Protein AF-G0PI64-F1 (afdb_monomer_lite)

Organism: Caenorhabditis brenneri (NCBI:txid135651)

Secondary structure (DSSP, 8-state):
--------------------------------------------HHHHHHHHHHHHGGGTT----HHHHTTTS-PPTTSPPPHHHHHHHHHHHS--------TT--S-SSGGG--HHHHHHHHHHHHHHHHHHHHHHHHHHHHHHHHTTTS--HHHHHHHHHHHHHHHHHTS-HHHHHHHHHHHHHHHHHHHHHHT-EEESSHHHHHHHHH-TTSPPPPPHHHHHHHHHHHHHT--SPPBPTTSSB-HHHHHHHS-HHHHHHHHHHTT----S--TTS-HHHHHHHHHHHHTT-HHHHHHHT-TTTT----HHHHHHHHHHHHHH-GGGGSS-EEEHHHHHHHHHHHHHHH-TTPPPPHHHHHHHH-

pLDDT: mean 70.41, std 20.32, range [26.66, 93.5]

Foldseek 3Di:
DDDDDDDDDDDDDDDDDDDDDDDDDDDDDDDDDDDDDDDDDDPDCVVVVVVVVVVVVVVPPPLDAPVVLVVVQDDDPPDDGDPVSVVSNCCNVVPPPVDDDDPPPPPPDPPVPDDPVRVVVVVVVVVVVVVCVVCVVVVVVVVVVVVCPPPDDPVNVVVVVVVVVVVVCVPPDPVRVVVVVVVVVVVVVVLVVLLQDKAALCVVVVVVCVVPVPFFAADFLVLLLLLLLLLLVQQDDFDADPVRAGPLLVSLVPRDQVSSLVSCVVSVRDPRHGQPPDRPSVSSSVSVSSCVVDPSLCCLAVNPQFPHRDHSSLSSQLSSQLSVPDPVCRPGVMDRSLVSSVSSVVSSCVVPVPDDTDPSSCSSPPD

Sequence (367 aa):
MDKFVIRSKRKTPATSSEKPTEESKEKVEKVAKVVPKKAKKEETEDEKMLTKLRTESRMSKEAATLDGLLPTIKREPGKAISDADLEKLFFALCGDTGKKYDSDDSLISEIDFMDAEEIAAKDKQFRDVMEYIRNLPEQQKRLLQINRIGQETPEEREERRRVVREIQMEHKTQSERDRAEKKRLAKIKRAEKRLNSVVDVFGADLDKIKKNPEASSLLTARQFSRCLEVMAECVGKDQLSEDGHPDIQNTVKEIDVETLNKSLKSAGIKAAFFCDNKTPAEYLKKRVRKLFVDDNILDVLDGDRYGFEFNTKDCLNALVNYYNENSNAKKRLTVKIRPFVTCSYYVARGNDSNFKLNDDLKYAMFG

Structure (mmCIF, N/CA/C/O backbone):
data_AF-G0PI64-F1
#
_entry.id   AF-G0PI64-F1
#
loop_
_atom_site.group_PDB
_atom_site.id
_atom_site.type_symbol
_atom_site.label_atom_id
_atom_site.label_alt_id
_atom_site.label_comp_id
_atom_site.label_asym_id
_atom_site.label_entity_id
_atom_site.label_seq_id
_atom_site.pdbx_PDB_ins_code
_atom_site.Cartn_x
_atom_site.Cartn_y
_atom_site.Cartn_z
_atom_site.occupancy
_atom_site.B_iso_or_equiv
_atom_site.auth_seq_id
_atom_site.auth_comp_id
_atom_site.auth_asym_id
_atom_site.a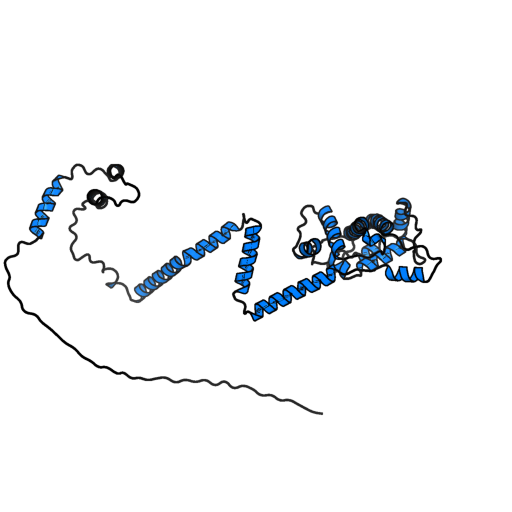uth_atom_id
_atom_site.pdbx_PDB_model_num
ATOM 1 N N . MET A 1 1 ? 56.588 -6.495 16.331 1.00 36.00 1 MET A N 1
ATOM 2 C CA . MET A 1 1 ? 56.652 -7.908 15.907 1.00 36.00 1 MET A CA 1
ATOM 3 C C . MET A 1 1 ? 55.680 -8.031 14.747 1.00 36.00 1 MET A C 1
ATOM 5 O O . MET A 1 1 ? 54.491 -7.873 14.966 1.00 36.00 1 MET A O 1
ATOM 9 N N . ASP A 1 2 ? 56.165 -7.789 13.528 1.00 29.91 2 ASP A N 1
ATOM 10 C CA . ASP A 1 2 ? 56.717 -8.800 12.593 1.00 29.91 2 ASP A CA 1
ATOM 11 C C . ASP A 1 2 ? 55.606 -9.718 12.057 1.00 29.91 2 ASP A C 1
ATOM 13 O O . ASP A 1 2 ? 54.856 -10.250 12.861 1.00 29.91 2 ASP A O 1
ATOM 17 N N . LYS A 1 3 ? 55.416 -10.039 10.773 1.00 31.34 3 LYS A N 1
ATOM 18 C CA . LYS A 1 3 ? 55.975 -9.762 9.424 1.00 31.34 3 LYS A CA 1
ATOM 19 C C . LYS A 1 3 ? 54.935 -10.419 8.476 1.00 31.34 3 LYS A C 1
ATOM 21 O O . LYS A 1 3 ? 54.265 -11.355 8.894 1.00 31.34 3 LYS A O 1
ATOM 26 N N . PHE A 1 4 ? 54.607 -9.908 7.291 1.00 31.28 4 PHE A N 1
ATOM 27 C CA . PHE A 1 4 ? 55.139 -10.267 5.954 1.00 31.28 4 PHE A CA 1
ATOM 28 C C . PHE A 1 4 ? 54.145 -9.587 4.976 1.00 31.28 4 PHE A C 1
ATOM 30 O O . PHE A 1 4 ? 52.950 -9.803 5.124 1.00 31.28 4 PHE A O 1
ATOM 37 N N . VAL A 1 5 ? 54.423 -8.647 4.063 1.00 30.58 5 VAL A N 1
ATOM 38 C CA . VAL A 1 5 ? 55.439 -8.472 3.005 1.00 30.58 5 VAL A CA 1
ATOM 39 C C . VAL A 1 5 ? 55.622 -9.706 2.124 1.00 30.58 5 VAL A C 1
ATOM 41 O O . VAL A 1 5 ? 56.279 -10.637 2.557 1.00 30.58 5 VAL A O 1
ATOM 44 N N . ILE A 1 6 ? 55.147 -9.634 0.870 1.00 33.75 6 ILE A N 1
ATOM 45 C CA . ILE A 1 6 ? 55.936 -9.874 -0.356 1.00 33.75 6 ILE A CA 1
ATOM 46 C C . ILE A 1 6 ? 55.397 -8.958 -1.475 1.00 33.75 6 ILE A C 1
ATOM 48 O O . ILE A 1 6 ? 54.210 -8.932 -1.788 1.00 33.75 6 ILE A O 1
ATOM 52 N N . ARG A 1 7 ? 56.323 -8.181 -2.051 1.00 31.66 7 ARG A N 1
ATOM 53 C CA . ARG A 1 7 ? 56.235 -7.401 -3.295 1.00 31.66 7 ARG A CA 1
ATOM 54 C C . ARG A 1 7 ? 56.838 -8.222 -4.444 1.00 31.66 7 ARG A C 1
ATOM 56 O O . ARG A 1 7 ? 57.886 -8.817 -4.224 1.00 31.66 7 ARG A O 1
ATOM 63 N N . SER A 1 8 ? 56.342 -8.036 -5.669 1.00 31.41 8 SER A N 1
ATOM 64 C CA . SER A 1 8 ? 57.147 -7.916 -6.916 1.00 31.41 8 SER A CA 1
ATOM 65 C C . SER A 1 8 ? 56.197 -7.616 -8.094 1.00 31.41 8 SER A C 1
ATOM 67 O O . SER A 1 8 ? 55.257 -8.352 -8.340 1.00 31.41 8 SER A O 1
ATOM 69 N N . LYS A 1 9 ? 56.150 -6.402 -8.664 1.00 30.36 9 LYS A N 1
ATOM 70 C CA . LYS A 1 9 ? 57.028 -5.749 -9.667 1.00 30.36 9 LYS A CA 1
ATOM 71 C C . LYS A 1 9 ? 57.172 -6.479 -11.023 1.00 30.36 9 LYS A C 1
ATOM 73 O O . LYS A 1 9 ? 57.921 -7.437 -11.124 1.00 30.36 9 LYS A O 1
ATOM 78 N N . ARG A 1 10 ? 56.518 -5.870 -12.033 1.00 30.78 10 ARG A N 1
ATOM 79 C CA . ARG A 1 10 ? 56.902 -5.574 -13.442 1.00 30.78 10 ARG A CA 1
ATOM 80 C C . ARG A 1 10 ? 57.789 -6.561 -14.221 1.00 30.78 10 ARG A C 1
ATOM 82 O O . ARG A 1 10 ? 58.917 -6.810 -13.813 1.00 30.78 10 ARG A O 1
ATOM 89 N N . LYS A 1 11 ? 57.395 -6.813 -15.480 1.00 29.50 11 LYS A N 1
ATOM 90 C CA . LYS A 1 11 ? 58.281 -6.740 -16.665 1.00 29.50 11 LYS A CA 1
ATOM 91 C C . LYS A 1 11 ? 57.475 -6.662 -17.976 1.00 29.50 11 LYS A C 1
ATOM 93 O O . LYS A 1 11 ? 56.790 -7.609 -18.334 1.00 29.50 11 LYS A O 1
ATOM 98 N N . THR A 1 12 ? 57.582 -5.538 -18.682 1.00 34.84 12 THR A N 1
ATOM 99 C CA . THR A 1 12 ? 57.653 -5.493 -20.156 1.00 34.84 12 THR A CA 1
ATOM 100 C C . THR A 1 12 ? 59.116 -5.700 -20.573 1.00 34.84 12 THR A C 1
ATOM 102 O O . THR A 1 12 ? 60.014 -5.472 -19.752 1.00 34.84 12 THR A O 1
ATOM 105 N N . PRO A 1 13 ? 59.370 -6.165 -21.808 1.00 32.94 13 PRO A N 1
ATOM 106 C CA . PRO A 1 13 ? 60.025 -5.275 -22.777 1.00 32.94 13 PRO A CA 1
ATOM 107 C C . PRO A 1 13 ? 59.538 -5.427 -24.240 1.00 32.94 13 PRO A C 1
ATOM 109 O O . PRO A 1 13 ? 58.914 -6.418 -24.607 1.00 32.94 13 PRO A O 1
ATOM 112 N N . ALA A 1 14 ? 59.854 -4.404 -25.047 1.00 27.34 14 ALA A N 1
ATOM 113 C CA . ALA A 1 14 ? 59.868 -4.374 -26.520 1.00 27.34 14 ALA A CA 1
ATOM 114 C C . ALA A 1 14 ? 60.961 -5.334 -27.082 1.00 27.34 14 ALA A C 1
ATOM 116 O O . ALA A 1 14 ? 61.732 -5.876 -26.294 1.00 27.34 14 ALA A O 1
ATOM 117 N N . THR A 1 15 ? 61.135 -5.639 -28.381 1.00 26.81 15 THR A N 1
ATOM 118 C CA . THR A 1 15 ? 61.406 -4.751 -29.537 1.00 26.81 15 THR A CA 1
ATOM 119 C C . THR A 1 15 ? 61.595 -5.604 -30.821 1.00 26.81 15 THR A C 1
ATOM 121 O O . THR A 1 15 ? 62.115 -6.708 -30.721 1.00 26.81 15 THR A O 1
ATOM 124 N N . SER A 1 16 ? 61.212 -5.050 -31.986 1.00 26.92 16 SER A N 1
ATOM 125 C CA . SER A 1 16 ? 61.829 -5.100 -33.345 1.00 26.92 16 SER A CA 1
ATOM 126 C C . SER A 1 16 ? 62.485 -6.370 -33.941 1.00 26.92 16 SER A C 1
ATOM 128 O O . SER A 1 16 ? 63.428 -6.905 -33.366 1.00 26.92 16 SER A O 1
ATOM 130 N N . SER A 1 17 ? 62.170 -6.696 -35.208 1.00 27.75 17 SER A N 1
ATOM 131 C CA . SER A 1 17 ? 63.096 -6.617 -36.377 1.00 27.75 17 SER A CA 1
ATOM 132 C C . SER A 1 17 ? 62.539 -7.302 -37.644 1.00 27.75 17 SER A C 1
ATOM 134 O O . SER A 1 17 ? 61.672 -8.168 -37.580 1.00 27.75 17 SER A O 1
ATOM 136 N N . GLU A 1 18 ? 63.002 -6.811 -38.794 1.00 26.67 18 GLU A N 1
ATOM 137 C CA . GLU A 1 18 ? 62.529 -6.997 -40.172 1.00 26.67 18 GLU A CA 1
ATOM 138 C C . GLU A 1 18 ? 63.219 -8.151 -40.944 1.00 26.67 18 GLU A C 1
ATOM 140 O O . GLU A 1 18 ? 64.407 -8.356 -40.733 1.00 26.67 18 GLU A O 1
ATOM 145 N N . LYS A 1 19 ? 62.482 -8.744 -41.921 1.00 27.03 19 LYS A N 1
ATOM 146 C CA . LYS A 1 19 ? 62.855 -9.199 -43.309 1.00 27.03 19 LYS A CA 1
ATOM 147 C C . LYS A 1 19 ? 64.059 -10.174 -43.520 1.00 27.03 19 LYS A C 1
ATOM 149 O O . LYS A 1 19 ? 64.783 -10.399 -42.562 1.00 27.03 19 LYS A O 1
ATOM 154 N N . PRO A 1 20 ? 64.348 -10.747 -44.734 1.00 36.66 20 PRO A N 1
ATOM 155 C CA . PRO A 1 20 ? 63.732 -10.651 -46.092 1.00 36.66 20 PRO A CA 1
ATOM 156 C C . PRO A 1 20 ? 63.593 -11.989 -46.920 1.00 36.66 20 PRO A C 1
ATOM 158 O O . PRO A 1 20 ? 64.093 -13.021 -46.495 1.00 36.66 20 PRO A O 1
ATOM 161 N N . THR A 1 21 ? 62.965 -11.889 -48.123 1.00 27.31 21 THR A N 1
ATOM 162 C CA . THR A 1 21 ? 63.203 -12.591 -49.445 1.00 27.31 21 THR A CA 1
ATOM 163 C C . THR A 1 21 ? 63.201 -14.145 -49.528 1.00 27.31 21 THR A C 1
ATOM 165 O O . THR A 1 21 ? 63.476 -14.814 -48.552 1.00 27.31 21 THR A O 1
ATOM 168 N N . GLU A 1 22 ? 62.862 -14.848 -50.623 1.00 27.42 22 GLU A N 1
ATOM 169 C CA . GLU A 1 22 ? 63.228 -14.676 -52.042 1.00 27.42 22 GLU A CA 1
ATOM 170 C C . GLU A 1 22 ? 62.413 -15.609 -52.987 1.00 27.42 22 GLU A C 1
ATOM 172 O O . GLU A 1 22 ? 61.683 -16.497 -52.551 1.00 27.42 22 GLU A O 1
ATOM 177 N N . GLU A 1 23 ? 62.551 -15.348 -54.288 1.00 26.72 23 GLU A N 1
ATOM 178 C CA . GLU A 1 23 ? 61.836 -15.835 -55.476 1.00 26.72 23 GLU A CA 1
ATOM 179 C C . GLU A 1 23 ? 61.987 -17.333 -55.835 1.00 26.72 23 GLU A C 1
ATOM 181 O O . GLU A 1 23 ? 62.965 -17.997 -55.502 1.00 26.72 23 GLU A O 1
ATOM 186 N N . SER A 1 24 ? 61.086 -17.834 -56.694 1.00 30.95 24 SER A N 1
ATOM 187 C CA . SER A 1 24 ? 61.422 -18.846 -57.713 1.00 30.95 24 SER A CA 1
ATOM 188 C C . SER A 1 24 ? 60.575 -18.641 -58.976 1.00 30.95 24 SER A C 1
ATOM 190 O O . SER A 1 24 ? 59.348 -18.602 -58.916 1.00 30.95 24 SER A O 1
ATOM 192 N N . LYS A 1 25 ? 61.262 -18.478 -60.112 1.00 27.61 25 LYS A N 1
ATOM 193 C CA . LYS A 1 25 ? 60.755 -18.359 -61.492 1.00 27.61 25 LYS A CA 1
ATOM 194 C C . LYS A 1 25 ? 60.665 -19.738 -62.173 1.00 27.61 25 LYS A C 1
ATOM 196 O O . LYS A 1 25 ? 61.100 -20.727 -61.599 1.00 27.61 25 LYS A O 1
ATOM 201 N N . GLU A 1 26 ? 60.237 -19.692 -63.445 1.00 28.16 26 GLU A N 1
ATOM 202 C CA . GLU A 1 26 ? 60.445 -20.647 -64.562 1.00 28.16 26 GLU A CA 1
ATOM 203 C C . GLU A 1 26 ? 59.336 -21.697 -64.831 1.00 28.16 26 GLU A C 1
ATOM 205 O O . GLU A 1 26 ? 58.881 -22.355 -63.911 1.00 28.16 26 GLU A O 1
ATOM 210 N N . LYS A 1 27 ? 58.870 -21.976 -66.070 1.00 28.34 27 LYS A N 1
ATOM 211 C CA . LYS A 1 27 ? 59.110 -21.441 -67.438 1.00 28.34 27 LYS A CA 1
ATOM 212 C C . LYS A 1 27 ? 58.232 -22.214 -68.471 1.00 28.34 27 LYS A C 1
ATOM 214 O O . LYS A 1 27 ? 57.826 -23.335 -68.188 1.00 28.34 27 LYS A O 1
ATOM 219 N N . VAL A 1 28 ? 58.127 -21.656 -69.695 1.00 30.30 28 VAL A N 1
ATOM 220 C CA . VAL A 1 28 ? 57.939 -22.292 -71.042 1.00 30.30 28 VAL A CA 1
ATOM 221 C C . VAL A 1 28 ? 56.501 -22.500 -71.578 1.00 30.30 28 VAL A C 1
ATOM 223 O O . VAL A 1 28 ? 55.668 -23.004 -70.843 1.00 30.30 28 VAL A O 1
ATOM 226 N N . GLU A 1 29 ? 56.108 -22.342 -72.861 1.00 27.23 29 GLU A N 1
ATOM 227 C CA . GLU A 1 29 ? 56.489 -21.646 -74.132 1.00 27.23 29 GLU A CA 1
ATOM 228 C C . GLU A 1 29 ? 55.783 -22.410 -75.298 1.00 27.23 29 GLU A C 1
ATOM 230 O O . GLU A 1 29 ? 55.662 -23.633 -75.198 1.00 27.23 29 GLU A O 1
ATOM 235 N N . LYS A 1 30 ? 55.395 -21.708 -76.394 1.00 28.08 30 LYS A N 1
ATOM 236 C CA . LYS A 1 30 ? 55.251 -22.104 -77.844 1.00 28.08 30 LYS A CA 1
ATOM 237 C C . LYS A 1 30 ? 53.958 -21.506 -78.469 1.00 28.08 30 LYS A C 1
ATOM 239 O O . LYS A 1 30 ? 52.881 -21.847 -78.005 1.00 28.08 30 LYS A O 1
ATOM 244 N N . VAL A 1 31 ? 53.926 -20.518 -79.394 1.00 27.56 31 VAL A N 1
ATOM 245 C CA . VAL A 1 31 ? 54.527 -20.309 -80.756 1.00 27.56 31 VAL A CA 1
ATOM 246 C C . VAL A 1 31 ? 53.969 -21.333 -81.775 1.00 27.56 31 VAL A C 1
ATOM 248 O O . VAL A 1 31 ? 54.043 -22.518 -81.485 1.00 27.56 31 VAL A O 1
ATOM 251 N N . ALA A 1 32 ? 53.435 -21.069 -82.985 1.00 26.86 32 ALA A N 1
ATOM 252 C CA . ALA A 1 32 ? 53.184 -19.914 -83.873 1.00 26.86 32 ALA A CA 1
ATOM 253 C C . ALA A 1 32 ? 52.298 -20.369 -85.072 1.00 26.86 32 ALA A C 1
ATOM 255 O O . ALA A 1 32 ? 52.253 -21.569 -85.339 1.00 26.86 32 ALA A O 1
ATOM 256 N N . LYS A 1 33 ? 51.733 -19.444 -85.881 1.00 26.97 33 LYS A N 1
ATOM 257 C CA . LYS A 1 33 ? 52.012 -19.337 -87.345 1.00 26.97 33 LYS A CA 1
ATOM 258 C C . LYS A 1 33 ? 51.218 -18.231 -88.065 1.00 26.97 33 LYS A C 1
ATOM 260 O O . LYS A 1 33 ? 50.002 -18.151 -87.978 1.00 26.97 33 LYS A O 1
ATOM 265 N N . VAL A 1 34 ? 51.959 -17.462 -88.861 1.00 28.83 34 VAL A N 1
ATOM 266 C CA . VAL A 1 34 ? 51.551 -16.492 -89.895 1.00 28.83 34 VAL A CA 1
ATOM 267 C C . VAL A 1 34 ? 51.807 -17.125 -91.268 1.00 28.83 34 VAL A C 1
ATOM 269 O O . VAL A 1 34 ? 52.835 -17.784 -91.372 1.00 28.83 34 VAL A O 1
ATOM 272 N N . VAL A 1 35 ? 5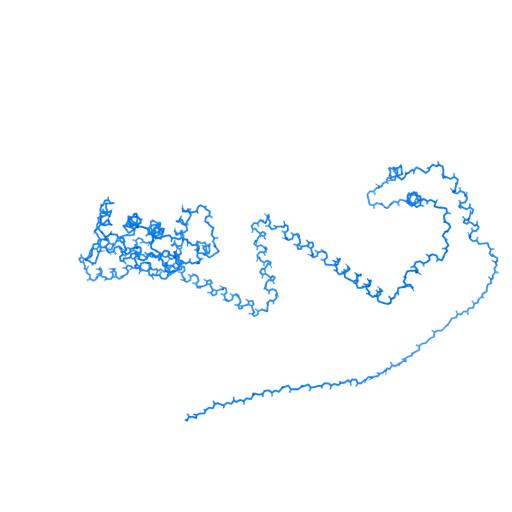0.980 -16.868 -92.302 1.00 30.36 35 VAL A N 1
ATOM 273 C CA . VAL A 1 35 ? 51.378 -16.656 -93.729 1.00 30.36 35 VAL A CA 1
ATOM 274 C C . VAL A 1 35 ? 50.249 -15.892 -94.490 1.00 30.36 35 VAL A C 1
ATOM 276 O O . VAL A 1 35 ? 49.086 -16.076 -94.138 1.00 30.36 35 VAL A O 1
ATOM 279 N N . PRO A 1 36 ? 50.551 -15.040 -95.507 1.00 36.41 36 PRO A N 1
ATOM 280 C CA . PRO A 1 36 ? 49.706 -13.932 -95.994 1.00 36.41 36 PRO A CA 1
ATOM 281 C C . PRO A 1 36 ? 49.277 -13.988 -97.493 1.00 36.41 36 PRO A C 1
ATOM 283 O O . PRO A 1 36 ? 49.672 -14.895 -98.221 1.00 36.41 36 PRO A O 1
ATOM 286 N N . LYS A 1 37 ? 48.594 -12.902 -97.941 1.00 26.66 37 LYS A N 1
ATOM 287 C CA . LYS A 1 37 ? 48.505 -12.261 -99.296 1.00 26.66 37 LYS A CA 1
ATOM 288 C C . LYS A 1 37 ? 47.178 -12.380 -100.087 1.00 26.66 37 LYS A C 1
ATOM 290 O O . LYS A 1 37 ? 46.909 -13.431 -100.652 1.00 26.66 37 LYS A O 1
ATOM 295 N N . LYS A 1 38 ? 46.489 -11.249 -100.351 1.00 29.47 38 LYS A N 1
ATOM 296 C CA . LYS A 1 38 ? 46.565 -10.408 -101.589 1.00 29.47 38 LYS A CA 1
ATOM 297 C C . LYS A 1 38 ? 45.454 -9.333 -101.622 1.00 29.47 38 LYS A C 1
ATOM 299 O O . LYS A 1 38 ? 44.301 -9.628 -101.344 1.00 29.47 38 LYS A O 1
ATOM 304 N N . ALA A 1 39 ? 45.819 -8.114 -102.024 1.00 31.06 39 ALA A N 1
ATOM 305 C CA . ALA A 1 39 ? 44.960 -6.931 -102.145 1.00 31.06 39 ALA A CA 1
ATOM 306 C C . ALA A 1 39 ? 44.193 -6.849 -103.482 1.00 31.06 39 ALA A C 1
ATOM 308 O O . ALA A 1 39 ? 44.751 -7.207 -104.524 1.00 31.06 39 ALA A O 1
ATOM 309 N N . LYS A 1 40 ? 42.971 -6.285 -103.456 1.00 30.89 40 LYS A N 1
ATOM 310 C CA . LYS A 1 40 ? 42.278 -5.640 -104.592 1.00 30.89 40 LYS A CA 1
ATOM 311 C C . LYS A 1 40 ? 41.339 -4.522 -104.085 1.00 30.89 40 LYS A C 1
ATOM 313 O O . LYS A 1 40 ? 40.381 -4.823 -103.395 1.00 30.89 40 LYS A O 1
ATOM 318 N N . LYS A 1 41 ? 41.681 -3.285 -104.477 1.00 32.06 41 LYS A N 1
ATOM 319 C CA . LYS A 1 41 ? 40.921 -2.016 -104.604 1.00 32.06 41 LYS A CA 1
ATOM 320 C C . LYS A 1 41 ? 39.760 -1.719 -103.633 1.00 32.06 41 LYS A C 1
ATOM 322 O O . LYS A 1 41 ? 38.698 -2.319 -103.727 1.00 32.06 41 LYS A O 1
ATOM 327 N N . GLU A 1 42 ? 39.987 -0.690 -102.815 1.00 35.00 42 GLU A N 1
ATOM 328 C CA . GLU A 1 42 ? 39.023 0.060 -102.001 1.00 35.00 42 GLU A CA 1
ATOM 329 C C . GLU A 1 42 ? 37.974 0.785 -102.865 1.00 35.00 42 GLU A C 1
ATOM 331 O O . GLU A 1 42 ? 38.317 1.617 -103.703 1.00 35.00 42 GLU A O 1
ATOM 336 N N . GLU A 1 43 ? 36.698 0.486 -102.621 1.00 37.56 43 GLU A N 1
ATOM 337 C CA . GLU A 1 43 ? 35.620 1.481 -102.578 1.00 37.56 43 GLU A CA 1
ATOM 338 C C . GLU A 1 43 ? 35.300 1.639 -101.089 1.00 37.56 43 GLU A C 1
ATOM 340 O O . GLU A 1 43 ? 34.899 0.663 -100.449 1.00 37.56 43 GLU A O 1
ATOM 345 N N . THR A 1 44 ? 35.541 2.811 -100.508 1.00 44.47 44 THR A N 1
ATOM 346 C CA . THR A 1 44 ? 35.302 3.044 -99.080 1.00 44.47 44 THR A CA 1
ATOM 347 C C . THR A 1 44 ? 33.805 3.019 -98.772 1.00 44.47 44 THR A C 1
ATOM 349 O O . THR A 1 44 ? 32.977 3.579 -99.494 1.00 44.47 44 THR A O 1
ATOM 352 N N . GLU A 1 45 ? 33.447 2.357 -97.669 1.00 47.94 45 GLU A N 1
ATOM 353 C CA . GLU A 1 45 ? 32.077 2.280 -97.138 1.00 47.94 45 GLU A CA 1
ATOM 354 C C . GLU A 1 45 ? 31.462 3.670 -96.887 1.00 47.94 45 GLU A C 1
ATOM 356 O O . GLU A 1 45 ? 30.238 3.825 -96.914 1.00 47.94 45 GLU A O 1
ATOM 361 N N . ASP A 1 46 ? 32.305 4.696 -96.770 1.00 46.66 46 ASP A N 1
ATOM 362 C CA . ASP A 1 46 ? 31.930 6.098 -96.611 1.00 46.66 46 ASP A CA 1
ATOM 363 C C . ASP A 1 46 ? 31.130 6.656 -97.798 1.00 46.66 46 ASP A C 1
ATOM 365 O O . ASP A 1 46 ? 30.159 7.384 -97.586 1.00 46.66 46 ASP A O 1
ATOM 369 N N . GLU A 1 47 ? 31.438 6.279 -99.047 1.00 46.25 47 GLU A N 1
ATOM 370 C CA . GLU A 1 47 ? 30.655 6.732 -100.214 1.00 46.25 47 GLU A CA 1
ATOM 371 C C . GLU A 1 47 ? 29.264 6.073 -100.267 1.00 46.25 47 GLU A C 1
ATOM 373 O O . GLU A 1 47 ? 28.276 6.688 -100.697 1.00 46.25 47 GLU A O 1
ATOM 378 N N . LYS A 1 48 ? 29.151 4.839 -99.757 1.00 50.09 48 LYS A N 1
ATOM 379 C CA . LYS A 1 48 ? 27.875 4.112 -99.631 1.00 50.09 48 LYS A CA 1
ATOM 380 C C . LYS A 1 48 ? 27.027 4.637 -98.469 1.00 50.09 48 LYS A C 1
ATOM 382 O O . LYS A 1 48 ? 25.800 4.612 -98.561 1.00 50.09 48 LYS A O 1
ATOM 387 N N . MET A 1 49 ? 27.646 5.155 -97.406 1.00 48.34 49 MET A N 1
ATOM 388 C CA . MET A 1 49 ? 26.935 5.822 -96.308 1.00 48.34 49 MET A CA 1
ATOM 389 C C . MET A 1 49 ? 26.497 7.248 -96.671 1.00 48.34 49 MET A C 1
ATOM 391 O O . MET A 1 49 ? 25.364 7.632 -96.373 1.00 48.34 49 MET A O 1
ATOM 395 N N . LEU A 1 50 ? 27.318 8.011 -97.404 1.00 49.34 50 LEU A N 1
ATOM 396 C CA . LEU A 1 50 ? 26.970 9.376 -97.828 1.00 49.34 50 LEU A CA 1
ATOM 397 C C . LEU A 1 50 ? 25.754 9.425 -98.767 1.00 49.34 50 LEU A C 1
ATOM 399 O O . LEU A 1 50 ? 24.971 10.379 -98.746 1.00 49.34 50 LEU A O 1
ATOM 403 N N . THR A 1 51 ? 25.597 8.405 -99.613 1.00 47.25 51 THR A N 1
ATOM 404 C CA . THR A 1 51 ? 24.473 8.296 -100.555 1.00 47.25 51 THR A CA 1
ATOM 405 C C . THR A 1 51 ? 23.156 7.916 -99.863 1.00 47.25 51 THR A C 1
ATOM 407 O O . THR A 1 51 ? 22.099 8.399 -100.281 1.00 47.25 51 THR A O 1
ATOM 410 N N . LYS A 1 52 ? 23.207 7.161 -98.754 1.00 48.22 52 LYS A N 1
ATOM 411 C CA . LYS A 1 52 ? 22.041 6.882 -97.890 1.00 48.22 52 LYS A CA 1
ATOM 412 C C . LYS A 1 52 ? 21.605 8.109 -97.079 1.00 48.22 52 LYS A C 1
ATOM 414 O O . LYS A 1 52 ? 20.438 8.485 -97.116 1.00 48.22 52 LYS A O 1
ATOM 419 N N . LEU A 1 53 ? 22.555 8.839 -96.489 1.00 43.16 53 LEU A N 1
ATOM 420 C CA . LEU A 1 53 ? 22.273 10.070 -95.731 1.00 43.16 53 LEU A CA 1
ATOM 421 C C . LEU A 1 53 ? 21.601 11.168 -96.580 1.00 43.16 53 LEU A C 1
ATOM 423 O O . LEU A 1 53 ? 20.732 11.900 -96.107 1.00 43.16 53 LEU A O 1
ATOM 427 N N . ARG A 1 54 ? 21.950 11.274 -97.871 1.00 38.84 54 ARG A N 1
ATOM 428 C CA . ARG A 1 54 ? 21.328 12.253 -98.784 1.00 38.84 54 ARG A CA 1
ATOM 429 C C . ARG A 1 54 ? 19.904 11.898 -99.210 1.00 38.84 54 ARG A C 1
ATOM 431 O O . ARG A 1 54 ? 19.163 12.800 -99.599 1.00 38.84 54 ARG A O 1
ATOM 438 N N . THR A 1 55 ? 19.516 10.624 -99.166 1.00 42.09 55 THR A N 1
ATOM 439 C CA . THR A 1 55 ? 18.158 10.194 -99.538 1.00 42.09 55 THR A CA 1
ATOM 440 C C . THR A 1 55 ? 17.181 10.283 -98.363 1.00 42.09 55 THR A C 1
ATOM 442 O O . THR A 1 55 ? 16.017 10.616 -98.578 1.00 42.09 55 THR A O 1
ATOM 445 N N . GLU A 1 56 ? 17.660 10.139 -97.127 1.00 44.94 56 GLU A N 1
ATOM 446 C CA . GLU A 1 56 ? 16.851 10.280 -95.903 1.00 44.94 56 GLU A CA 1
ATOM 447 C C . GLU A 1 56 ? 16.605 11.746 -95.501 1.00 44.94 56 GLU A C 1
ATOM 449 O O . GLU A 1 56 ? 15.552 12.081 -94.960 1.00 44.94 56 GLU A O 1
ATOM 454 N N . SER A 1 57 ? 17.493 12.665 -95.902 1.00 39.50 57 SER A N 1
ATOM 455 C CA . SER A 1 57 ? 17.331 14.120 -95.723 1.00 39.50 57 SER A CA 1
ATOM 456 C C . SER A 1 57 ? 16.101 14.715 -96.442 1.00 39.50 57 SER A C 1
ATOM 458 O O . SER A 1 57 ? 15.721 15.857 -96.198 1.00 39.50 57 SER A O 1
ATOM 460 N N . ARG A 1 58 ? 15.416 13.957 -97.313 1.00 35.12 58 ARG A N 1
ATOM 461 C CA . ARG A 1 58 ? 14.181 14.415 -97.978 1.00 35.12 58 ARG A CA 1
ATOM 462 C C . ARG A 1 58 ? 12.899 14.168 -97.172 1.00 35.12 58 ARG A C 1
ATOM 464 O O . ARG A 1 58 ? 11.848 14.653 -97.582 1.00 35.12 58 ARG A O 1
ATOM 471 N N . MET A 1 59 ? 12.981 13.474 -96.035 1.00 39.97 59 MET A N 1
ATOM 472 C CA . MET A 1 59 ? 11.850 13.206 -95.132 1.00 39.97 59 MET A CA 1
ATOM 473 C C . MET A 1 59 ? 11.631 14.305 -94.070 1.00 39.97 59 MET A C 1
ATOM 475 O O . MET A 1 59 ? 10.653 14.272 -93.328 1.00 39.97 59 MET A O 1
ATOM 479 N N . SER A 1 60 ? 12.504 15.310 -93.985 1.00 44.03 60 SER A N 1
ATOM 480 C CA . SER A 1 60 ? 12.574 16.262 -92.864 1.00 44.03 60 SER A CA 1
ATOM 481 C C . SER A 1 60 ? 11.728 17.535 -93.028 1.00 44.03 60 SER A C 1
ATOM 483 O O . SER A 1 60 ? 12.126 18.615 -92.593 1.00 44.03 60 SER A O 1
ATOM 485 N N . LYS A 1 61 ? 10.533 17.441 -93.628 1.00 42.78 61 LYS A N 1
ATOM 486 C CA . LYS A 1 61 ? 9.550 18.549 -93.594 1.00 42.78 61 LYS A CA 1
ATOM 487 C C . LYS A 1 61 ? 8.309 18.292 -92.744 1.00 42.78 61 LYS A C 1
ATOM 489 O O . LYS A 1 61 ? 7.511 19.206 -92.581 1.00 42.78 61 LYS A O 1
ATOM 494 N N . GLU A 1 62 ? 8.191 17.123 -92.124 1.00 45.84 62 GLU A N 1
ATOM 495 C CA . GLU A 1 62 ? 7.085 16.805 -91.210 1.00 45.84 62 GLU A CA 1
ATOM 496 C C . GLU A 1 62 ? 7.601 16.210 -89.889 1.00 45.84 62 GLU A C 1
ATOM 498 O O . GLU A 1 62 ? 7.100 15.208 -89.394 1.00 45.84 62 GLU A O 1
ATOM 503 N N . ALA A 1 63 ? 8.636 16.809 -89.293 1.00 45.62 63 ALA A N 1
ATOM 504 C CA . ALA A 1 63 ? 9.037 16.458 -87.932 1.00 45.62 63 ALA A CA 1
ATOM 505 C C . ALA A 1 63 ? 8.193 17.270 -86.939 1.00 45.62 63 ALA A C 1
ATOM 507 O O . ALA A 1 63 ? 8.530 18.398 -86.577 1.00 45.62 63 ALA A O 1
ATOM 508 N N . ALA A 1 64 ? 7.051 16.702 -86.550 1.00 52.56 64 ALA A N 1
ATOM 509 C CA . ALA A 1 64 ? 6.251 17.184 -85.433 1.00 52.56 64 ALA A CA 1
ATOM 510 C C . ALA A 1 64 ? 7.118 17.248 -84.163 1.00 52.56 64 ALA A C 1
ATOM 512 O O . ALA A 1 64 ? 7.930 16.359 -83.905 1.00 52.56 64 ALA A O 1
ATOM 513 N N . THR A 1 65 ? 6.947 18.305 -83.374 1.00 59.41 65 THR A N 1
ATOM 514 C CA . THR A 1 65 ? 7.552 18.462 -82.046 1.00 59.41 65 THR A CA 1
ATOM 515 C C . THR A 1 65 ? 7.344 17.211 -81.182 1.00 59.41 65 THR A C 1
ATOM 517 O O . THR A 1 65 ? 6.376 16.477 -81.377 1.00 59.41 65 THR A O 1
ATOM 520 N N . LEU A 1 66 ? 8.239 16.968 -80.212 1.00 58.38 66 LEU A N 1
ATOM 521 C CA . LEU A 1 66 ? 8.225 15.789 -79.323 1.00 58.38 66 LEU A CA 1
ATOM 522 C C . LEU A 1 66 ? 6.818 15.482 -78.758 1.00 58.38 66 LEU A C 1
ATOM 524 O O . LEU A 1 66 ? 6.399 14.325 -78.721 1.00 58.38 66 LEU A O 1
ATOM 528 N N . ASP A 1 67 ? 6.061 16.529 -78.420 1.00 59.31 67 ASP A N 1
ATOM 529 C CA . ASP A 1 67 ? 4.681 16.454 -77.923 1.00 59.31 67 ASP A CA 1
ATOM 530 C C . ASP A 1 67 ? 3.680 15.828 -78.911 1.00 59.31 67 ASP A C 1
ATOM 532 O O . ASP A 1 67 ? 2.712 15.197 -78.489 1.00 59.31 67 ASP A O 1
ATOM 536 N N . GLY A 1 68 ? 3.904 15.952 -80.222 1.00 61.56 68 GLY A N 1
ATOM 537 C CA . GLY A 1 68 ? 3.084 15.318 -81.258 1.00 61.56 68 GLY A CA 1
ATOM 538 C C . GLY A 1 68 ? 3.447 13.854 -81.529 1.00 61.56 68 GLY A C 1
ATOM 539 O O . GLY A 1 68 ? 2.612 13.094 -82.017 1.00 61.56 68 GLY A O 1
ATOM 540 N N . LEU A 1 69 ? 4.672 13.440 -81.189 1.00 65.62 69 LEU A N 1
ATOM 541 C CA . LEU A 1 69 ? 5.210 12.102 -81.467 1.00 65.62 69 LEU A CA 1
ATOM 542 C C . LEU A 1 69 ? 4.863 11.094 -80.362 1.00 65.62 69 LEU A C 1
ATOM 544 O O . LEU A 1 69 ? 4.489 9.955 -80.653 1.00 65.62 69 LEU A O 1
ATOM 548 N N . LEU A 1 70 ? 4.904 11.519 -79.096 1.00 64.06 70 LEU A N 1
ATOM 549 C CA . LEU A 1 70 ? 4.640 10.663 -77.931 1.00 64.06 70 LEU A CA 1
ATOM 550 C C . LEU A 1 70 ? 3.281 9.925 -77.957 1.00 64.06 70 LEU A C 1
ATOM 552 O O . LEU A 1 70 ? 3.260 8.748 -77.597 1.00 64.06 70 LEU A O 1
ATOM 556 N N . PRO A 1 71 ? 2.161 10.523 -78.416 1.00 66.75 71 PRO A N 1
ATOM 557 C CA . PRO A 1 71 ? 0.871 9.829 -78.481 1.00 66.75 71 PRO A CA 1
ATOM 558 C C . PRO A 1 71 ? 0.796 8.742 -79.565 1.00 66.75 71 PRO A C 1
ATOM 560 O O . PRO A 1 71 ? -0.066 7.864 -79.497 1.00 66.75 71 PRO A O 1
ATOM 563 N N . THR A 1 72 ? 1.666 8.798 -80.579 1.00 65.00 72 THR A N 1
ATOM 564 C CA . THR A 1 72 ? 1.656 7.847 -81.706 1.00 65.00 72 THR A CA 1
ATOM 565 C C . THR A 1 72 ? 2.442 6.566 -81.422 1.00 65.00 72 THR A C 1
ATOM 567 O O . THR A 1 72 ? 2.146 5.527 -82.013 1.00 65.00 72 THR A O 1
ATOM 570 N N . ILE A 1 73 ? 3.369 6.602 -80.460 1.00 65.38 73 ILE A N 1
ATOM 571 C CA . ILE A 1 73 ? 4.168 5.448 -80.032 1.00 65.38 73 ILE A CA 1
ATOM 572 C C . ILE A 1 73 ? 3.360 4.660 -78.993 1.00 65.38 73 ILE A C 1
ATOM 574 O O . ILE A 1 73 ? 3.480 4.852 -77.780 1.00 65.38 73 ILE A O 1
ATOM 578 N N . LYS A 1 74 ? 2.475 3.777 -79.466 1.00 61.03 74 LYS A N 1
ATOM 579 C CA . LYS A 1 74 ? 1.676 2.908 -78.590 1.00 61.03 74 LYS A CA 1
ATOM 580 C C . LYS A 1 74 ? 2.578 1.878 -77.905 1.00 61.03 74 LYS A C 1
ATOM 582 O O . LYS A 1 74 ? 3.127 0.998 -78.560 1.00 61.03 74 LYS A O 1
ATOM 587 N N . ARG A 1 75 ? 2.693 1.954 -76.575 1.00 59.66 75 ARG A N 1
ATOM 588 C CA . ARG A 1 75 ? 3.384 0.942 -75.760 1.00 59.66 75 ARG A CA 1
ATOM 589 C C . ARG A 1 75 ? 2.402 -0.118 -75.265 1.00 59.66 75 ARG A C 1
ATOM 591 O O . ARG A 1 75 ? 1.447 0.207 -74.564 1.00 59.66 75 ARG A O 1
ATOM 598 N N . GLU A 1 76 ? 2.675 -1.384 -75.563 1.00 61.62 76 GLU A N 1
ATOM 599 C CA . GLU A 1 76 ? 2.089 -2.506 -74.823 1.00 61.62 76 GLU A CA 1
ATOM 600 C C . GLU A 1 76 ? 2.920 -2.749 -73.548 1.00 61.62 76 GLU A C 1
ATOM 602 O O . GLU A 1 76 ? 4.153 -2.800 -73.627 1.00 61.62 76 GLU A O 1
ATOM 607 N N . PRO A 1 77 ? 2.301 -2.890 -72.362 1.00 57.72 77 PRO A N 1
ATOM 608 C CA . PRO A 1 77 ? 3.045 -3.120 -71.129 1.00 57.72 77 PRO A CA 1
ATOM 609 C C . PRO A 1 77 ? 3.837 -4.433 -71.210 1.00 57.72 77 PRO A C 1
ATOM 611 O O . PRO A 1 77 ? 3.275 -5.499 -71.449 1.00 57.72 77 PRO A O 1
ATOM 614 N N . GLY A 1 78 ? 5.155 -4.344 -71.007 1.00 61.09 78 GLY A N 1
ATOM 615 C CA . GLY A 1 78 ? 6.071 -5.491 -71.001 1.00 61.09 78 GLY A CA 1
ATOM 616 C C . GLY A 1 78 ? 6.781 -5.792 -72.327 1.00 61.09 78 GLY A C 1
ATOM 617 O O . GLY A 1 78 ? 7.593 -6.714 -72.356 1.00 61.09 78 GLY A O 1
ATOM 618 N N . LYS A 1 79 ? 6.540 -5.028 -73.404 1.00 65.56 79 LYS A N 1
ATOM 619 C CA . LYS A 1 79 ? 7.303 -5.137 -74.661 1.00 65.56 79 LYS A CA 1
ATOM 620 C C . LYS A 1 79 ? 8.195 -3.918 -74.888 1.00 65.56 79 LYS A C 1
ATOM 622 O O . LYS A 1 79 ? 7.814 -2.789 -74.579 1.00 65.56 79 LYS A O 1
ATOM 627 N N . ALA A 1 80 ? 9.390 -4.164 -75.424 1.00 64.50 80 ALA A N 1
ATOM 628 C CA . ALA A 1 80 ? 10.296 -3.109 -75.861 1.00 64.50 80 ALA A CA 1
ATOM 629 C C . ALA A 1 80 ? 9.671 -2.315 -77.022 1.00 64.50 80 ALA A C 1
ATOM 631 O O . ALA A 1 80 ? 8.891 -2.857 -77.807 1.00 64.50 80 ALA A O 1
ATOM 632 N N . ILE A 1 81 ? 10.003 -1.026 -77.108 1.00 72.56 81 ILE A N 1
ATOM 633 C CA . ILE A 1 81 ? 9.633 -0.179 -78.249 1.00 72.56 81 ILE A C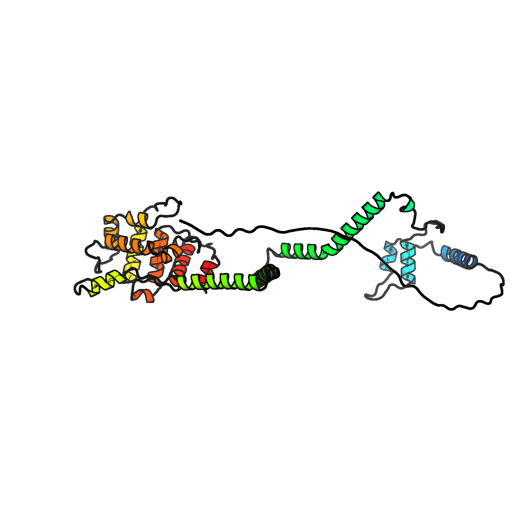A 1
ATOM 634 C C . ILE A 1 81 ? 10.288 -0.755 -79.509 1.00 72.56 81 ILE A C 1
ATOM 636 O O . ILE A 1 81 ? 11.420 -1.227 -79.441 1.00 72.56 81 ILE A O 1
ATOM 640 N N . SER A 1 82 ? 9.587 -0.732 -80.644 1.00 74.00 82 SER A N 1
ATOM 641 C CA . SER A 1 82 ? 10.170 -1.168 -81.916 1.00 74.00 82 SER A CA 1
ATOM 642 C C . SER A 1 82 ? 11.283 -0.224 -82.364 1.00 74.00 82 SER A C 1
ATOM 644 O O . SER A 1 82 ? 11.126 0.990 -82.238 1.00 74.00 82 SER A O 1
ATOM 646 N N . ASP A 1 83 ? 12.339 -0.759 -82.973 1.00 69.38 83 ASP A N 1
ATOM 647 C CA . ASP A 1 83 ? 13.512 0.009 -83.420 1.00 69.38 83 ASP A CA 1
ATOM 648 C C . ASP A 1 83 ? 13.147 1.229 -84.288 1.00 69.38 83 ASP A C 1
ATOM 650 O O . ASP A 1 83 ? 13.692 2.309 -84.092 1.00 69.38 83 ASP A O 1
ATOM 654 N N . ALA A 1 84 ? 12.127 1.121 -85.146 1.00 69.19 84 ALA A N 1
ATOM 655 C CA . ALA A 1 84 ? 11.648 2.237 -85.972 1.00 69.19 84 ALA A CA 1
ATOM 656 C C . ALA A 1 84 ? 11.031 3.402 -85.166 1.00 69.19 84 ALA A C 1
ATOM 658 O O . ALA A 1 84 ? 11.066 4.554 -85.595 1.00 69.19 84 ALA A O 1
ATOM 659 N N . ASP A 1 85 ? 10.445 3.117 -84.004 1.00 70.00 85 ASP A N 1
ATOM 660 C CA . ASP A 1 85 ? 9.906 4.141 -83.102 1.00 70.00 85 ASP A CA 1
ATOM 661 C C . ASP A 1 85 ? 10.987 4.664 -82.149 1.00 70.00 85 ASP A C 1
ATOM 663 O O . ASP A 1 85 ? 10.939 5.828 -81.751 1.00 70.00 85 ASP A O 1
ATOM 667 N N . LEU A 1 86 ? 11.992 3.838 -81.835 1.00 71.94 86 LEU A N 1
ATOM 668 C CA . LEU A 1 86 ? 13.197 4.256 -81.121 1.00 71.94 86 LEU A CA 1
ATOM 669 C C . LEU A 1 86 ? 13.995 5.274 -81.949 1.00 71.94 86 LEU A C 1
ATOM 671 O O . LEU A 1 86 ? 14.377 6.312 -81.418 1.00 71.94 86 LEU A O 1
ATOM 675 N N . GLU A 1 87 ? 14.183 5.020 -83.245 1.00 67.38 87 GLU A N 1
ATOM 676 C CA . GLU A 1 87 ? 14.870 5.931 -84.168 1.00 67.38 87 GLU A CA 1
ATOM 677 C C . GLU A 1 87 ? 14.143 7.273 -84.284 1.00 67.38 87 GLU A C 1
ATOM 679 O O . GLU A 1 87 ? 14.767 8.326 -84.161 1.00 67.38 87 GLU A O 1
ATOM 684 N N . LYS A 1 88 ? 12.810 7.272 -84.420 1.00 69.44 88 LYS A N 1
ATOM 685 C CA . LYS A 1 88 ? 12.020 8.518 -84.431 1.00 69.44 88 LYS A CA 1
ATOM 686 C C . LYS A 1 88 ? 12.165 9.308 -83.134 1.00 69.44 88 LYS A C 1
ATOM 688 O O . LYS A 1 88 ? 12.267 10.532 -83.171 1.00 69.44 88 LYS A O 1
ATOM 693 N N . LEU A 1 89 ? 12.176 8.619 -81.991 1.00 70.50 89 LEU A N 1
ATOM 694 C CA . LEU A 1 89 ? 12.379 9.256 -80.692 1.00 70.50 89 LEU A CA 1
ATOM 695 C C . LEU A 1 89 ? 13.798 9.828 -80.576 1.00 70.50 89 LEU A C 1
ATOM 697 O O . LEU A 1 89 ? 13.974 10.932 -80.067 1.00 70.50 89 LEU A O 1
ATOM 701 N N . PHE A 1 90 ? 14.791 9.095 -81.081 1.00 67.75 90 PHE A N 1
ATOM 702 C CA . PHE A 1 90 ? 16.189 9.506 -81.099 1.00 67.75 90 PHE A CA 1
ATOM 703 C C . PHE A 1 90 ? 16.387 10.758 -81.956 1.00 67.75 90 PHE A C 1
ATOM 705 O O . PHE A 1 90 ? 16.952 11.727 -81.468 1.00 67.75 90 PHE A O 1
ATOM 712 N N . PHE A 1 91 ? 15.831 10.816 -83.169 1.00 67.56 91 PHE A N 1
ATOM 713 C CA . PHE A 1 91 ? 15.904 12.017 -84.011 1.00 67.56 91 PHE A CA 1
ATOM 714 C C . PHE A 1 91 ? 15.143 13.217 -83.432 1.00 67.56 91 PHE A C 1
ATOM 716 O O . PHE A 1 91 ? 15.568 14.354 -83.617 1.00 67.56 91 PHE A O 1
ATOM 723 N N . ALA A 1 92 ? 14.037 12.994 -82.716 1.00 65.50 92 ALA A N 1
ATOM 724 C CA . ALA A 1 92 ? 13.290 14.075 -82.074 1.00 65.50 92 ALA A CA 1
ATOM 725 C C . ALA A 1 92 ? 13.993 14.632 -80.819 1.00 65.50 92 ALA A C 1
ATOM 727 O O . ALA A 1 92 ? 13.878 15.823 -80.532 1.00 65.50 92 ALA A O 1
ATOM 728 N N . LEU A 1 93 ? 14.718 13.789 -80.074 1.00 64.19 93 LEU A N 1
ATOM 729 C CA . LEU A 1 93 ? 15.477 14.183 -78.877 1.00 64.19 93 LEU A CA 1
ATOM 730 C C . LEU A 1 93 ? 16.864 14.734 -79.215 1.00 64.19 93 LEU A C 1
ATOM 732 O O . LEU A 1 93 ? 17.331 15.686 -78.593 1.00 64.19 93 LEU A O 1
ATOM 736 N N . CYS A 1 94 ? 17.516 14.138 -80.204 1.00 61.94 94 CYS A N 1
ATOM 737 C CA . CYS A 1 94 ? 18.860 14.459 -80.658 1.00 61.94 94 CYS A CA 1
ATOM 738 C C . CYS A 1 94 ? 18.785 15.148 -82.020 1.00 61.94 94 CYS A C 1
ATOM 740 O O . CYS A 1 94 ? 19.459 14.724 -82.956 1.00 61.94 94 CYS A O 1
ATOM 742 N N . GLY A 1 95 ? 17.922 16.170 -82.125 1.00 57.47 95 GLY A N 1
ATOM 743 C CA . GLY A 1 95 ? 17.670 16.918 -83.357 1.00 57.47 95 GLY A CA 1
ATOM 744 C C . GLY A 1 95 ? 18.952 17.185 -84.139 1.00 57.47 95 GLY A C 1
ATOM 745 O O . GLY A 1 95 ? 19.990 17.471 -83.546 1.00 57.47 95 GLY A O 1
ATOM 746 N N . ASP A 1 96 ? 18.872 17.057 -85.461 1.00 54.38 96 ASP A N 1
ATOM 747 C CA . ASP A 1 96 ? 20.011 17.123 -86.375 1.00 54.38 96 ASP A CA 1
ATOM 748 C C . ASP A 1 96 ? 20.743 18.470 -86.219 1.00 54.38 96 ASP A C 1
ATOM 750 O O . ASP A 1 96 ? 20.361 19.490 -86.794 1.00 54.38 96 ASP A O 1
ATOM 754 N N . THR A 1 97 ? 21.764 18.519 -85.356 1.00 53.16 97 THR A N 1
ATOM 755 C CA . THR A 1 97 ? 22.445 19.780 -85.014 1.00 53.16 97 THR A CA 1
ATOM 756 C C . THR A 1 97 ? 23.397 20.243 -86.116 1.00 53.16 97 THR A C 1
ATOM 758 O O . THR A 1 97 ? 24.045 21.279 -85.964 1.00 53.16 97 THR A O 1
ATOM 761 N N . GLY A 1 98 ? 23.509 19.500 -87.225 1.00 54.25 98 GLY A N 1
ATOM 762 C CA . GLY A 1 98 ? 24.392 19.829 -88.345 1.00 54.25 98 GLY A CA 1
ATOM 763 C C . GLY A 1 98 ? 25.879 19.862 -87.974 1.00 54.25 98 GLY A C 1
ATOM 764 O O . GLY A 1 98 ? 26.700 20.336 -88.761 1.00 54.25 98 GLY A O 1
ATOM 765 N N . LYS A 1 99 ? 26.245 19.381 -86.780 1.00 55.09 99 LYS A N 1
ATOM 766 C CA . LYS A 1 99 ? 27.625 19.334 -86.306 1.00 55.09 99 LYS A CA 1
ATOM 767 C C . LYS A 1 99 ? 28.263 18.028 -86.761 1.00 55.09 99 LYS A C 1
ATOM 769 O O . LYS A 1 99 ? 27.805 16.946 -86.407 1.00 55.09 99 LYS A O 1
ATOM 774 N N . LYS A 1 100 ? 29.331 18.134 -87.553 1.00 52.97 100 LYS A N 1
ATOM 775 C CA . LYS A 1 100 ? 30.242 17.012 -87.786 1.00 52.97 100 LYS A CA 1
ATOM 776 C C . LYS A 1 100 ? 31.038 16.803 -86.504 1.00 52.97 100 LYS A C 1
ATOM 778 O O . LYS A 1 100 ? 31.799 17.685 -86.123 1.00 52.97 100 LYS A O 1
ATOM 783 N N . TYR A 1 101 ? 30.810 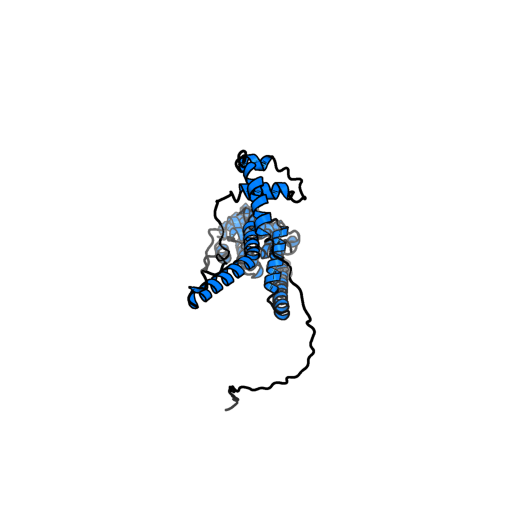15.678 -85.842 1.00 53.62 101 TYR A N 1
ATOM 784 C CA . TYR A 1 101 ? 31.632 15.244 -84.722 1.00 53.62 101 TYR A CA 1
ATOM 785 C C . TYR A 1 101 ? 32.972 14.770 -85.282 1.00 53.62 101 TYR A C 1
ATOM 787 O O . TYR A 1 101 ? 33.006 13.822 -86.069 1.00 53.62 101 TYR A O 1
ATOM 795 N N . ASP A 1 102 ? 34.044 15.484 -84.941 1.00 48.09 102 ASP A N 1
ATOM 796 C CA . ASP A 1 102 ? 35.408 15.068 -85.251 1.00 48.09 102 ASP A CA 1
ATOM 797 C C . ASP A 1 102 ? 35.801 13.957 -84.272 1.00 48.09 102 ASP A C 1
ATOM 799 O O . ASP A 1 102 ? 35.478 14.003 -83.084 1.00 48.09 102 ASP A O 1
ATOM 803 N N . SER A 1 103 ? 36.476 12.926 -84.768 1.00 53.38 103 SER A N 1
ATOM 804 C CA . SER A 1 103 ? 36.793 11.702 -84.020 1.00 53.38 103 SER A CA 1
ATOM 805 C C . SER A 1 103 ? 37.823 11.877 -82.889 1.00 53.38 103 SER A C 1
ATOM 807 O O . SER A 1 103 ? 38.195 10.886 -82.265 1.00 53.38 103 SER A O 1
ATOM 809 N N . ASP A 1 104 ? 38.240 13.113 -82.601 1.00 50.16 104 ASP A N 1
ATOM 810 C CA . ASP A 1 104 ? 39.164 13.474 -81.517 1.00 50.16 104 ASP A CA 1
ATOM 811 C C . ASP A 1 104 ? 38.476 14.108 -80.290 1.00 50.16 104 ASP A C 1
ATOM 813 O O . ASP A 1 104 ? 39.148 14.400 -79.304 1.00 50.16 104 ASP A O 1
ATOM 817 N N . ASP A 1 105 ? 37.141 14.209 -80.253 1.00 51.72 105 ASP A N 1
ATOM 818 C CA . ASP A 1 105 ? 36.382 14.563 -79.032 1.00 51.72 105 ASP A CA 1
ATOM 819 C C . ASP A 1 105 ? 36.279 13.372 -78.046 1.00 51.72 105 ASP A C 1
ATOM 821 O O . ASP A 1 105 ? 35.247 13.087 -77.428 1.00 51.72 105 ASP A O 1
ATOM 825 N N . SER A 1 106 ? 37.371 12.622 -77.901 1.00 53.84 106 SER A N 1
ATOM 826 C CA . SER A 1 106 ? 37.492 11.536 -76.935 1.00 53.84 106 SER A CA 1
ATOM 827 C C . SER A 1 106 ? 37.619 12.131 -75.538 1.00 53.84 106 SER A C 1
ATOM 829 O O . SER A 1 106 ? 38.698 12.595 -75.209 1.00 53.84 106 SER A O 1
ATOM 831 N N . LEU A 1 107 ? 36.524 12.135 -74.760 1.00 53.91 107 LEU A N 1
ATOM 832 C CA . LEU A 1 107 ? 36.339 11.771 -73.328 1.00 53.91 107 LEU A CA 1
ATOM 833 C C . LEU A 1 107 ? 37.490 11.915 -72.286 1.00 53.91 107 LEU A C 1
ATOM 835 O O . LEU A 1 107 ? 37.340 11.462 -71.154 1.00 53.91 107 LEU A O 1
ATOM 839 N N . ILE A 1 108 ? 38.618 12.535 -72.617 1.00 50.53 108 ILE A N 1
ATOM 840 C CA . ILE A 1 108 ? 39.879 12.589 -71.874 1.00 50.53 108 ILE A CA 1
ATOM 841 C C . ILE A 1 108 ? 40.497 13.978 -72.102 1.00 50.53 108 ILE A C 1
ATOM 843 O O . ILE A 1 108 ? 41.535 14.124 -72.734 1.00 50.53 108 ILE A O 1
ATOM 847 N N . SER A 1 109 ? 39.836 15.032 -71.625 1.00 53.34 109 SER A N 1
ATOM 848 C CA . SER A 1 109 ? 40.408 16.388 -71.687 1.00 53.34 109 SER A CA 1
ATOM 849 C C . SER A 1 109 ? 40.339 17.164 -70.374 1.00 53.34 109 SER A C 1
ATOM 851 O O . SER A 1 109 ? 40.818 18.290 -70.322 1.00 53.34 109 SER A O 1
ATOM 853 N N . GLU A 1 110 ? 39.776 16.592 -69.305 1.00 52.38 110 GLU A N 1
ATOM 854 C CA . GLU A 1 110 ? 39.762 17.239 -67.982 1.00 52.38 110 GLU A CA 1
ATOM 855 C C . GLU A 1 110 ? 40.757 16.625 -66.995 1.00 52.38 110 GLU A C 1
ATOM 857 O O . GLU A 1 110 ? 41.240 17.337 -66.129 1.00 52.38 110 GLU A O 1
ATOM 862 N N . ILE A 1 111 ? 41.122 15.345 -67.129 1.00 53.81 111 ILE A N 1
ATOM 863 C CA . ILE A 1 111 ? 42.009 14.671 -66.160 1.00 53.81 111 ILE A CA 1
ATOM 864 C C . ILE A 1 111 ? 43.484 15.049 -66.373 1.00 53.81 111 ILE A C 1
ATOM 866 O O . ILE A 1 111 ? 44.235 15.127 -65.405 1.00 53.81 111 ILE A O 1
ATOM 870 N N . ASP A 1 112 ? 43.891 15.356 -67.607 1.00 54.78 112 ASP A N 1
ATOM 871 C CA . ASP A 1 112 ? 45.292 15.672 -67.937 1.00 54.78 112 ASP A CA 1
ATOM 872 C C . ASP A 1 112 ? 45.762 17.042 -67.414 1.00 54.78 112 ASP A C 1
ATOM 874 O O . ASP A 1 112 ? 46.963 17.305 -67.372 1.00 54.78 112 ASP A O 1
ATOM 878 N N . PHE A 1 113 ? 44.837 17.905 -66.978 1.00 56.53 113 PHE A N 1
ATOM 879 C CA . PHE A 1 113 ? 45.144 19.217 -66.395 1.00 56.53 113 PHE A CA 1
ATOM 880 C C . PHE A 1 113 ? 44.946 19.275 -64.874 1.00 56.53 113 PHE A C 1
ATOM 882 O O . PHE A 1 113 ? 45.121 20.343 -64.291 1.00 56.53 113 PHE A O 1
ATOM 889 N N . MET A 1 114 ? 44.564 18.166 -64.228 1.00 58.69 114 MET A N 1
ATOM 890 C CA . MET A 1 114 ? 44.338 18.135 -62.781 1.00 58.69 114 MET A CA 1
ATOM 891 C C . MET A 1 114 ? 45.612 17.748 -62.039 1.00 58.69 114 MET A C 1
ATOM 893 O O . MET A 1 114 ? 46.218 16.706 -62.299 1.00 58.69 114 MET A O 1
ATOM 897 N N . ASP A 1 115 ? 45.983 18.558 -61.052 1.00 71.44 115 ASP A N 1
ATOM 898 C CA . ASP A 1 115 ? 47.073 18.221 -60.146 1.00 71.44 115 ASP A CA 1
ATOM 899 C C . ASP A 1 115 ? 46.708 16.984 -59.308 1.00 71.44 115 ASP A C 1
ATOM 901 O O . ASP A 1 115 ? 45.544 16.732 -58.977 1.00 71.44 115 ASP A O 1
ATOM 905 N N . ALA A 1 116 ? 47.717 16.202 -58.916 1.00 71.62 116 ALA A N 1
ATOM 906 C CA . ALA A 1 116 ? 47.526 14.952 -58.172 1.00 71.62 116 ALA A CA 1
ATOM 907 C C . ALA A 1 116 ? 46.713 15.130 -56.870 1.00 71.62 116 ALA A C 1
ATOM 909 O O . ALA A 1 116 ? 46.037 14.200 -56.420 1.00 71.62 116 ALA A O 1
ATOM 910 N N . GLU A 1 117 ? 46.746 16.326 -56.276 1.00 69.94 117 GLU A N 1
ATOM 911 C CA . GLU A 1 117 ? 45.956 16.682 -55.095 1.00 69.94 117 GLU A CA 1
ATOM 912 C C . GLU A 1 117 ? 44.459 16.840 -55.407 1.00 69.94 117 GLU A C 1
ATOM 914 O O . GLU A 1 117 ? 43.616 16.405 -54.616 1.00 69.94 117 GLU A O 1
ATOM 919 N N . GLU A 1 118 ? 44.104 17.388 -56.571 1.00 72.88 118 GLU A N 1
ATOM 920 C CA . GLU A 1 118 ? 42.709 17.550 -56.992 1.00 72.88 118 GLU A CA 1
ATOM 921 C C . GLU A 1 118 ? 42.079 16.213 -57.384 1.00 72.88 118 GLU A C 1
ATOM 923 O O . GLU A 1 118 ? 40.931 15.939 -57.019 1.00 72.88 118 GLU A O 1
ATOM 928 N N . ILE A 1 119 ? 42.848 15.337 -58.038 1.00 72.44 119 ILE A N 1
ATOM 929 C CA . ILE A 1 119 ? 42.426 13.962 -58.340 1.00 72.44 119 ILE A CA 1
ATOM 930 C C . ILE A 1 119 ? 42.161 13.204 -57.034 1.00 72.44 119 ILE A C 1
ATOM 932 O O . ILE A 1 119 ? 41.100 12.603 -56.868 1.00 72.44 119 ILE A O 1
ATOM 936 N N . ALA A 1 120 ? 43.065 13.299 -56.053 1.00 75.00 120 ALA A N 1
ATOM 937 C CA . ALA A 1 120 ? 42.888 12.657 -54.751 1.00 75.00 120 ALA A CA 1
ATOM 938 C C . ALA A 1 120 ? 41.674 13.204 -53.974 1.00 75.00 120 ALA A C 1
ATOM 940 O O . ALA A 1 120 ? 40.960 12.439 -53.314 1.00 75.00 120 ALA A O 1
ATOM 941 N N . ALA A 1 121 ? 41.409 14.512 -54.058 1.00 79.19 121 ALA A N 1
ATOM 942 C CA . ALA A 1 121 ? 40.250 15.137 -53.427 1.00 79.19 121 ALA A CA 1
ATOM 943 C C . ALA A 1 121 ? 38.929 14.675 -54.062 1.00 79.19 121 ALA A C 1
ATOM 945 O O . ALA A 1 121 ? 37.983 14.346 -53.340 1.00 79.19 121 ALA A O 1
ATOM 946 N N . LYS A 1 122 ? 38.868 14.594 -55.396 1.00 76.38 122 LYS A N 1
ATOM 947 C CA . LYS A 1 122 ? 37.693 14.102 -56.130 1.00 76.38 122 LYS A CA 1
ATOM 948 C C . LYS A 1 122 ? 37.453 12.613 -55.898 1.00 76.38 122 LYS A C 1
ATOM 950 O O . LYS A 1 122 ? 36.313 12.224 -55.657 1.00 76.38 122 LYS A O 1
ATOM 955 N N . ASP A 1 123 ? 38.507 11.804 -55.844 1.00 78.19 123 ASP A N 1
ATOM 956 C CA . ASP A 1 123 ? 38.426 10.379 -55.499 1.00 78.19 123 ASP A CA 1
ATOM 957 C C . ASP A 1 123 ? 37.943 10.141 -54.068 1.00 78.19 123 ASP A C 1
ATOM 959 O O . ASP A 1 123 ? 37.239 9.167 -53.783 1.00 78.19 123 ASP A O 1
ATOM 963 N N . LYS A 1 124 ? 38.333 11.015 -53.135 1.00 81.62 124 LYS A N 1
ATOM 964 C CA . LYS A 1 124 ? 37.826 10.978 -51.764 1.00 81.62 124 LYS A CA 1
ATOM 965 C C . LYS A 1 124 ? 36.344 11.346 -51.727 1.00 81.62 124 LYS A C 1
ATOM 967 O O . LYS A 1 124 ? 35.562 10.602 -51.148 1.00 81.62 124 LYS A O 1
ATOM 972 N N . GLN A 1 125 ? 35.943 12.418 -52.411 1.00 78.88 125 GLN A N 1
ATOM 973 C CA . GLN A 1 125 ? 34.533 12.804 -52.521 1.00 78.88 125 GLN A CA 1
ATOM 974 C C . GLN A 1 125 ? 33.683 11.696 -53.150 1.00 78.88 125 GLN A C 1
ATOM 976 O O . GLN A 1 125 ? 32.599 11.403 -52.656 1.00 78.88 125 GLN A O 1
ATOM 981 N N . PHE A 1 126 ? 34.182 11.028 -54.191 1.00 78.38 126 PHE A N 1
ATOM 982 C CA . PHE A 1 126 ? 33.490 9.897 -54.805 1.00 78.38 126 PHE A CA 1
ATOM 983 C C . PHE A 1 126 ? 33.329 8.724 -53.841 1.00 78.38 126 PHE A C 1
ATOM 985 O O . PHE A 1 126 ? 32.250 8.137 -53.762 1.00 78.38 126 PHE A O 1
ATOM 992 N N . ARG A 1 127 ? 34.374 8.390 -53.076 1.00 83.06 127 ARG A N 1
ATOM 993 C CA . ARG A 1 127 ? 34.302 7.338 -52.054 1.00 83.06 127 ARG A CA 1
ATOM 994 C C . ARG A 1 127 ? 33.307 7.681 -50.950 1.00 83.06 127 ARG A C 1
ATOM 996 O O . ARG A 1 127 ? 32.473 6.837 -50.634 1.00 83.06 127 ARG A O 1
ATOM 1003 N N . ASP A 1 128 ? 33.329 8.915 -50.459 1.00 79.56 128 ASP A N 1
ATOM 1004 C CA . ASP A 1 128 ? 32.411 9.396 -49.425 1.00 79.56 128 ASP A CA 1
ATOM 1005 C C . ASP A 1 128 ? 30.950 9.383 -49.923 1.00 79.56 128 ASP A C 1
ATOM 1007 O O . ASP A 1 128 ? 30.044 8.945 -49.212 1.00 79.56 128 ASP A O 1
ATOM 1011 N N . VAL A 1 129 ? 30.705 9.782 -51.179 1.00 82.94 129 VAL A N 1
ATOM 1012 C CA . VAL A 1 129 ? 29.373 9.732 -51.810 1.00 82.94 129 VAL A CA 1
ATOM 1013 C C . VAL A 1 129 ? 28.908 8.291 -52.021 1.00 82.94 129 VAL A C 1
ATOM 1015 O O . VAL A 1 129 ? 27.751 7.973 -51.752 1.00 82.94 129 VAL A O 1
ATOM 1018 N N . MET A 1 130 ? 29.789 7.390 -52.453 1.00 84.12 130 MET A N 1
ATOM 1019 C CA . MET A 1 130 ? 29.446 5.975 -52.620 1.00 84.12 130 MET A CA 1
ATOM 1020 C C . MET A 1 130 ? 29.173 5.284 -51.282 1.00 84.12 130 MET A C 1
ATOM 1022 O O . MET A 1 130 ? 28.275 4.445 -51.196 1.00 84.12 130 MET A O 1
ATOM 1026 N N . GLU A 1 131 ? 29.903 5.642 -50.227 1.00 82.12 131 GLU A N 1
ATOM 1027 C CA . GLU A 1 131 ? 29.641 5.173 -48.867 1.00 82.12 131 GLU A CA 1
ATOM 1028 C C . GLU A 1 131 ? 28.307 5.720 -48.339 1.00 82.12 131 GLU A C 1
ATOM 1030 O O . GLU A 1 131 ? 27.504 4.971 -47.780 1.00 82.12 131 GLU A O 1
ATOM 1035 N N . TYR A 1 132 ? 28.000 6.990 -48.612 1.00 77.56 132 TYR A N 1
ATOM 1036 C CA . TYR A 1 132 ? 26.698 7.582 -48.312 1.00 77.56 132 TYR A CA 1
ATOM 1037 C C . TYR A 1 132 ? 25.546 6.869 -49.043 1.00 77.56 132 TYR A C 1
ATOM 1039 O O . TYR A 1 132 ? 24.555 6.504 -48.411 1.00 77.56 132 TYR A O 1
ATOM 1047 N N . ILE A 1 133 ? 25.690 6.586 -50.343 1.00 76.69 133 ILE A N 1
ATOM 1048 C CA . ILE A 1 133 ? 24.694 5.849 -51.141 1.00 76.69 133 ILE A CA 1
ATOM 1049 C C . ILE A 1 133 ? 24.519 4.414 -50.628 1.00 76.69 133 ILE A C 1
ATOM 1051 O O . ILE A 1 133 ? 23.392 3.924 -50.550 1.00 76.69 133 ILE A O 1
ATOM 1055 N N . ARG A 1 134 ? 25.601 3.741 -50.215 1.00 81.12 134 ARG A N 1
ATOM 1056 C CA . ARG A 1 134 ? 25.515 2.414 -49.579 1.00 81.12 134 ARG A CA 1
ATOM 1057 C C . ARG A 1 134 ? 24.789 2.452 -48.234 1.00 81.12 134 ARG A C 1
ATOM 1059 O O . ARG A 1 134 ? 24.069 1.508 -47.921 1.00 81.12 134 ARG A O 1
ATOM 1066 N N . ASN A 1 135 ? 24.939 3.533 -47.469 1.00 84.38 135 ASN A N 1
ATOM 1067 C CA . ASN A 1 135 ? 24.345 3.692 -46.137 1.00 84.38 135 ASN A CA 1
ATOM 1068 C C . ASN A 1 135 ? 22.918 4.281 -46.162 1.00 84.38 135 ASN A C 1
ATOM 1070 O O . ASN A 1 135 ? 22.202 4.242 -45.158 1.00 84.38 135 ASN A O 1
ATOM 1074 N N . LEU A 1 136 ? 22.470 4.793 -47.308 1.00 74.94 136 LEU A N 1
ATOM 1075 C CA . LEU A 1 136 ? 21.151 5.397 -47.528 1.00 74.94 136 LEU A CA 1
ATOM 1076 C C . LEU A 1 136 ? 19.968 4.461 -47.185 1.00 74.94 136 LEU A C 1
ATOM 1078 O O . LEU A 1 136 ? 19.040 4.913 -46.508 1.00 74.94 136 LEU A O 1
ATOM 1082 N N . PRO A 1 137 ? 19.987 3.156 -47.534 1.00 76.69 137 PRO A N 1
ATOM 1083 C CA . PRO A 1 137 ? 18.946 2.209 -47.127 1.00 76.69 137 PRO A CA 1
ATOM 1084 C C . PRO A 1 137 ? 18.854 2.021 -45.606 1.00 76.69 137 PRO A C 1
ATOM 1086 O O . PRO A 1 137 ? 17.759 1.863 -45.063 1.00 76.69 137 PRO A O 1
ATOM 1089 N N . GLU A 1 138 ? 19.980 2.056 -44.885 1.00 75.62 138 GLU A N 1
ATOM 1090 C CA . GLU A 1 138 ? 19.977 1.986 -43.419 1.00 75.62 138 GLU A CA 1
ATOM 1091 C C . GLU A 1 138 ? 19.458 3.277 -42.788 1.00 75.62 138 GLU A C 1
ATOM 1093 O O . GLU A 1 138 ? 18.693 3.228 -41.822 1.00 75.62 138 GLU A O 1
ATOM 1098 N N . GLN A 1 139 ? 19.814 4.435 -43.350 1.00 69.44 139 GLN A N 1
ATOM 1099 C CA . GLN A 1 139 ? 19.275 5.724 -42.916 1.00 69.44 139 GLN A CA 1
ATOM 1100 C C . GLN A 1 139 ? 17.761 5.804 -43.149 1.00 69.44 139 GLN A C 1
ATOM 1102 O O . GLN A 1 139 ? 17.031 6.225 -42.252 1.00 69.44 139 GLN A O 1
ATOM 1107 N N . GLN A 1 140 ? 17.262 5.311 -44.287 1.00 67.62 140 GLN A N 1
ATOM 1108 C CA . GLN A 1 140 ? 15.824 5.192 -44.547 1.00 67.62 140 GLN A CA 1
ATOM 1109 C C . GLN A 1 140 ? 15.137 4.239 -43.563 1.00 67.62 140 GLN A C 1
ATOM 1111 O O . GLN A 1 140 ? 14.076 4.576 -43.043 1.00 67.62 140 GLN A O 1
ATOM 1116 N N . LYS A 1 141 ? 15.743 3.092 -43.227 1.00 70.62 141 LYS A N 1
ATOM 1117 C CA . LYS A 1 141 ? 15.218 2.193 -42.182 1.00 70.62 141 LYS A CA 1
ATOM 1118 C C . LYS A 1 141 ? 15.151 2.879 -40.814 1.00 70.62 141 LYS A C 1
ATOM 1120 O O . LYS A 1 141 ? 14.142 2.738 -40.127 1.00 70.62 141 LYS A O 1
ATOM 1125 N N . ARG A 1 142 ? 16.169 3.660 -40.431 1.00 65.81 142 ARG A N 1
ATOM 1126 C CA . ARG A 1 142 ? 16.170 4.444 -39.179 1.00 65.81 142 ARG A CA 1
ATOM 1127 C C . ARG A 1 142 ? 15.093 5.533 -39.184 1.00 65.81 142 ARG A C 1
ATOM 1129 O O . ARG A 1 142 ? 14.386 5.685 -38.195 1.00 65.81 142 ARG A O 1
ATOM 1136 N N . LEU A 1 143 ? 14.911 6.244 -40.296 1.00 58.78 143 LEU A N 1
ATOM 1137 C CA . LEU A 1 143 ? 13.862 7.261 -40.440 1.00 58.78 143 LEU A CA 1
ATOM 1138 C C . LEU A 1 143 ? 12.453 6.650 -40.430 1.00 58.78 143 LEU A C 1
ATOM 1140 O O . LEU A 1 143 ? 11.558 7.201 -39.797 1.00 58.78 143 LEU A O 1
ATOM 1144 N N . LEU A 1 144 ? 12.258 5.480 -41.046 1.00 58.66 144 LEU A N 1
ATOM 1145 C CA . LEU A 1 144 ? 11.002 4.725 -40.974 1.00 58.66 144 LEU A CA 1
ATOM 1146 C C . LEU A 1 144 ? 10.720 4.206 -39.555 1.00 58.66 144 LEU A C 1
ATOM 1148 O O . LEU A 1 144 ? 9.570 4.215 -39.124 1.00 58.66 144 LEU A O 1
ATOM 1152 N N . GLN A 1 145 ? 11.750 3.806 -38.803 1.00 59.44 145 GLN A N 1
ATOM 1153 C CA . GLN A 1 145 ? 11.625 3.461 -37.381 1.00 59.44 145 GLN A CA 1
ATOM 1154 C C . GLN A 1 145 ? 11.269 4.677 -36.513 1.00 59.44 145 GLN A C 1
ATOM 1156 O O . GLN A 1 145 ? 10.524 4.528 -35.550 1.00 59.44 145 GLN A O 1
ATOM 1161 N N . ILE A 1 146 ? 11.754 5.876 -36.857 1.00 58.19 146 ILE A N 1
ATOM 1162 C CA . ILE A 1 146 ? 11.425 7.128 -36.157 1.00 58.19 146 ILE A CA 1
ATOM 1163 C C . ILE A 1 146 ? 10.001 7.599 -36.499 1.00 58.19 146 ILE A C 1
ATOM 1165 O O . ILE A 1 146 ? 9.256 7.981 -35.599 1.00 58.19 146 ILE A O 1
ATOM 1169 N N . ASN A 1 147 ? 9.573 7.485 -37.761 1.00 51.41 147 ASN A N 1
ATOM 1170 C CA . ASN A 1 147 ? 8.219 7.852 -38.198 1.00 51.41 147 ASN A CA 1
ATOM 1171 C C . ASN A 1 147 ? 7.113 6.929 -37.653 1.00 51.41 147 ASN A C 1
ATOM 1173 O O . ASN A 1 147 ? 5.945 7.309 -37.666 1.00 51.41 147 ASN A O 1
ATOM 1177 N N . ARG A 1 148 ? 7.452 5.743 -37.132 1.00 53.81 148 ARG A N 1
ATOM 1178 C CA . ARG A 1 148 ? 6.492 4.828 -36.484 1.00 53.81 148 ARG A CA 1
ATOM 1179 C C . ARG A 1 148 ? 6.245 5.118 -35.001 1.00 53.81 148 ARG A C 1
ATOM 1181 O O . ARG A 1 148 ? 5.333 4.540 -34.428 1.00 53.81 148 ARG A O 1
ATOM 1188 N N . ILE A 1 149 ? 6.970 6.052 -34.379 1.00 52.31 149 ILE A N 1
ATOM 1189 C CA . ILE A 1 149 ? 6.932 6.294 -32.920 1.00 52.31 149 ILE A CA 1
ATOM 1190 C C . ILE A 1 149 ? 5.574 6.839 -32.406 1.00 52.31 149 ILE A C 1
ATOM 1192 O O . ILE A 1 149 ? 5.350 6.875 -31.198 1.00 52.31 149 ILE A O 1
ATOM 1196 N N . GLY A 1 150 ? 4.631 7.202 -33.282 1.00 52.41 150 GLY A N 1
ATOM 1197 C CA . GLY A 1 150 ? 3.321 7.745 -32.892 1.00 52.41 150 GLY A CA 1
ATOM 1198 C C . GLY A 1 150 ? 2.107 6.815 -33.031 1.00 52.41 150 GLY A C 1
ATOM 1199 O O . GLY A 1 150 ? 1.044 7.171 -32.532 1.00 52.41 150 GLY A O 1
ATOM 1200 N N . GLN A 1 151 ? 2.224 5.660 -33.699 1.00 54.22 151 GLN A N 1
ATOM 1201 C CA . GLN A 1 151 ? 1.077 4.792 -34.046 1.00 54.22 151 GLN A CA 1
ATOM 1202 C C . GLN A 1 151 ? 1.352 3.295 -33.801 1.00 54.22 151 GLN A C 1
ATOM 1204 O O . GLN A 1 151 ? 0.779 2.443 -34.469 1.00 54.22 151 GLN A O 1
ATOM 1209 N N . GLU A 1 152 ? 2.242 2.951 -32.867 1.00 54.78 152 GLU A N 1
ATOM 1210 C CA . GLU A 1 152 ? 2.520 1.542 -32.550 1.00 54.78 152 GLU A CA 1
ATOM 1211 C C . GLU A 1 152 ? 1.317 0.893 -31.849 1.00 54.78 152 GLU A C 1
ATOM 1213 O O . GLU A 1 152 ? 0.857 1.355 -30.797 1.00 54.78 152 GLU A O 1
ATOM 1218 N N . THR A 1 153 ? 0.838 -0.217 -32.411 1.00 60.38 153 THR A N 1
ATOM 1219 C CA . THR A 1 153 ? -0.101 -1.120 -31.735 1.00 60.38 153 THR A CA 1
ATOM 1220 C C . THR A 1 153 ? 0.576 -1.779 -30.515 1.00 60.38 153 THR A C 1
ATOM 1222 O O . THR A 1 153 ? 1.808 -1.842 -30.437 1.00 60.38 153 THR A O 1
ATOM 1225 N N . PRO A 1 154 ? -0.176 -2.255 -29.501 1.00 58.75 154 PRO A N 1
ATOM 1226 C CA . PRO A 1 154 ? 0.414 -2.858 -28.300 1.00 58.75 154 PRO A CA 1
ATOM 1227 C C . PRO A 1 154 ? 1.320 -4.068 -28.592 1.00 58.75 154 PRO A C 1
ATOM 1229 O O . PRO A 1 154 ? 2.315 -4.248 -27.889 1.00 58.75 154 PRO A O 1
ATOM 1232 N N . GLU A 1 155 ? 1.029 -4.838 -29.643 1.00 61.56 155 GLU A N 1
ATOM 1233 C CA . GLU A 1 155 ? 1.838 -5.982 -30.087 1.00 61.56 155 GLU A CA 1
ATOM 1234 C C . GLU A 1 155 ? 3.170 -5.530 -30.704 1.00 61.56 155 GLU A C 1
ATOM 1236 O O . GLU A 1 155 ? 4.232 -5.994 -30.289 1.00 61.56 155 GLU A O 1
ATOM 1241 N N . GLU A 1 156 ? 3.153 -4.527 -31.586 1.00 58.03 156 GLU A N 1
ATOM 1242 C CA . GLU A 1 156 ? 4.368 -3.951 -32.183 1.00 58.03 156 GLU A CA 1
ATOM 1243 C C . GLU A 1 156 ? 5.256 -3.260 -31.140 1.00 58.03 156 GLU A C 1
ATOM 1245 O O . GLU A 1 156 ? 6.487 -3.302 -31.218 1.00 58.03 156 GLU A O 1
ATOM 1250 N N . ARG A 1 157 ? 4.654 -2.661 -30.105 1.00 62.44 157 ARG A N 1
ATOM 1251 C CA . ARG A 1 157 ? 5.390 -2.093 -28.969 1.00 62.44 157 ARG A CA 1
ATOM 1252 C C . ARG A 1 157 ? 6.078 -3.178 -28.143 1.00 62.44 157 ARG A C 1
ATOM 1254 O O . ARG A 1 157 ? 7.173 -2.956 -27.615 1.00 62.44 157 ARG A O 1
ATOM 1261 N N . GLU A 1 158 ? 5.450 -4.343 -27.998 1.00 65.94 158 GLU A N 1
ATOM 1262 C CA . GLU A 1 158 ? 6.048 -5.485 -27.315 1.00 65.94 158 GLU A CA 1
ATOM 1263 C C . GLU A 1 158 ? 7.165 -6.119 -28.154 1.00 65.94 158 GLU A C 1
ATOM 1265 O O . GLU A 1 158 ? 8.241 -6.385 -27.612 1.00 65.94 158 GLU A O 1
ATOM 1270 N N . GLU A 1 159 ? 6.970 -6.268 -29.465 1.00 63.66 159 GLU A N 1
ATOM 1271 C CA . GLU A 1 159 ? 8.002 -6.724 -30.401 1.00 63.66 159 GLU A CA 1
ATOM 1272 C C . GLU A 1 159 ? 9.188 -5.766 -30.445 1.00 63.66 159 GLU A C 1
ATOM 1274 O O . GLU A 1 159 ? 10.327 -6.199 -30.292 1.00 63.66 159 GLU A O 1
ATOM 1279 N N . ARG A 1 160 ? 8.963 -4.451 -30.502 1.00 62.91 160 ARG A N 1
ATOM 1280 C CA . ARG A 1 160 ? 10.040 -3.459 -30.395 1.00 62.91 160 ARG A CA 1
ATOM 1281 C C . ARG A 1 160 ? 10.778 -3.574 -29.066 1.00 62.91 160 ARG A C 1
ATOM 1283 O O . ARG A 1 160 ? 12.003 -3.514 -29.035 1.00 62.91 160 ARG A O 1
ATOM 1290 N N . ARG A 1 161 ? 10.071 -3.790 -27.951 1.00 64.75 161 ARG A N 1
ATOM 1291 C CA . ARG A 1 161 ? 10.711 -4.064 -26.651 1.00 64.75 161 ARG A CA 1
ATOM 1292 C C . ARG A 1 161 ? 11.480 -5.386 -26.647 1.00 64.75 161 ARG A C 1
ATOM 1294 O O . ARG A 1 161 ? 12.426 -5.497 -25.868 1.00 64.75 161 ARG A O 1
ATOM 1301 N N . ARG A 1 162 ? 11.076 -6.397 -27.421 1.00 71.25 162 ARG A N 1
ATOM 1302 C CA . ARG A 1 162 ? 11.815 -7.662 -27.580 1.00 71.25 162 ARG A CA 1
ATOM 1303 C C . ARG A 1 162 ? 13.060 -7.459 -28.437 1.00 71.25 162 ARG A C 1
ATOM 1305 O O . ARG A 1 162 ? 14.138 -7.750 -27.945 1.00 71.25 162 ARG A O 1
ATOM 1312 N N . VAL A 1 163 ? 12.939 -6.832 -29.604 1.00 66.62 163 VAL A N 1
ATOM 1313 C CA . VAL A 1 163 ? 14.049 -6.533 -30.522 1.00 66.62 163 VAL A CA 1
ATOM 1314 C C . VAL A 1 163 ? 15.072 -5.595 -29.878 1.00 66.62 163 VAL A C 1
ATOM 1316 O O . VAL A 1 163 ? 16.266 -5.851 -29.937 1.00 66.62 163 VAL A O 1
ATOM 1319 N N . VAL A 1 164 ? 14.645 -4.548 -29.163 1.00 65.25 164 VAL A N 1
ATOM 1320 C CA . VAL A 1 164 ? 15.567 -3.684 -28.398 1.00 65.25 164 VAL A CA 1
ATOM 1321 C C . VAL A 1 164 ? 16.272 -4.471 -27.291 1.00 65.25 164 VAL A C 1
ATOM 1323 O O . VAL A 1 164 ? 17.457 -4.250 -27.050 1.00 65.25 164 VAL A O 1
ATOM 1326 N N . ARG A 1 165 ? 15.578 -5.405 -26.625 1.00 62.81 165 ARG A N 1
ATOM 1327 C CA . ARG A 1 165 ? 16.210 -6.306 -25.650 1.00 62.81 165 ARG A CA 1
ATOM 1328 C C . ARG A 1 165 ? 17.198 -7.255 -26.324 1.00 62.81 165 ARG A C 1
ATOM 1330 O O . ARG A 1 165 ? 18.271 -7.445 -25.770 1.00 62.81 165 ARG A O 1
ATOM 1337 N N . GLU A 1 166 ? 16.874 -7.811 -27.484 1.00 63.47 166 GLU A N 1
ATOM 1338 C CA . GLU A 1 166 ? 17.760 -8.689 -28.254 1.00 63.47 166 GLU A CA 1
ATOM 1339 C C . GLU A 1 166 ? 19.004 -7.946 -28.730 1.00 63.47 166 GLU A C 1
ATOM 1341 O O . GLU A 1 166 ? 20.101 -8.384 -28.413 1.00 63.47 166 GLU A O 1
ATOM 1346 N N . ILE A 1 167 ? 18.864 -6.762 -29.328 1.00 62.50 167 ILE A N 1
ATOM 1347 C CA . ILE A 1 167 ? 19.991 -5.924 -29.771 1.00 62.50 167 ILE A CA 1
ATOM 1348 C C . ILE A 1 167 ? 20.867 -5.496 -28.577 1.00 62.50 167 ILE A C 1
ATOM 1350 O O . ILE A 1 167 ? 22.095 -5.556 -28.630 1.00 62.50 167 ILE A O 1
ATOM 1354 N N . GLN A 1 168 ? 20.264 -5.129 -27.437 1.00 57.44 168 GLN A N 1
ATOM 1355 C CA . GLN A 1 168 ? 21.011 -4.841 -26.199 1.00 57.44 168 GLN A CA 1
ATOM 1356 C C . GLN A 1 168 ? 21.698 -6.072 -25.585 1.00 57.44 168 GLN A C 1
ATOM 1358 O O . GLN A 1 168 ? 22.509 -5.928 -24.659 1.00 57.44 168 GLN A O 1
ATOM 1363 N N . MET A 1 169 ? 21.335 -7.275 -26.023 1.00 54.25 169 MET A N 1
ATOM 1364 C CA . MET A 1 169 ? 21.907 -8.539 -25.573 1.00 54.25 169 MET A CA 1
ATOM 1365 C C . MET A 1 169 ? 22.875 -9.117 -26.615 1.00 54.25 169 MET A C 1
ATOM 1367 O O . MET A 1 169 ? 23.808 -9.805 -26.216 1.00 54.25 169 MET A O 1
ATOM 1371 N N . GLU A 1 170 ? 22.744 -8.799 -27.907 1.00 56.22 170 GLU A N 1
ATOM 1372 C CA . GLU A 1 170 ? 23.618 -9.238 -29.010 1.00 56.22 170 GLU A CA 1
ATOM 1373 C C . GLU A 1 170 ? 25.088 -8.881 -28.793 1.00 56.22 170 GLU A C 1
ATOM 1375 O O . GLU A 1 170 ? 25.951 -9.718 -29.036 1.00 56.22 170 GLU A O 1
ATOM 1380 N N . HIS A 1 171 ? 25.375 -7.723 -28.198 1.00 55.28 171 HIS A N 1
ATOM 1381 C CA . HIS A 1 171 ? 26.742 -7.307 -27.859 1.00 55.28 171 HIS A CA 1
ATOM 1382 C C . HIS A 1 171 ? 27.251 -7.796 -26.493 1.00 55.28 171 HIS A C 1
ATOM 1384 O O . HIS A 1 171 ? 28.384 -7.499 -26.122 1.00 55.28 171 HIS A O 1
ATOM 1390 N N . LYS A 1 172 ? 26.432 -8.526 -25.727 1.00 57.66 172 LYS A N 1
ATOM 1391 C CA . LYS A 1 172 ? 26.818 -9.088 -24.426 1.00 57.66 172 LYS A CA 1
ATOM 1392 C C . LYS A 1 172 ? 27.261 -10.529 -24.592 1.00 57.66 172 LYS A C 1
ATOM 1394 O O . LYS A 1 172 ? 26.568 -11.333 -25.217 1.00 57.66 172 LYS A O 1
ATOM 1399 N N . THR A 1 173 ? 28.382 -10.870 -23.968 1.00 72.75 173 THR A N 1
ATOM 1400 C CA . THR A 1 173 ? 28.845 -12.261 -23.890 1.00 72.75 173 THR A CA 1
ATOM 1401 C C . THR A 1 173 ? 27.781 -13.140 -23.216 1.00 72.75 173 THR A C 1
ATOM 1403 O O . THR A 1 173 ? 27.017 -12.657 -22.378 1.00 72.75 173 THR A O 1
ATOM 1406 N N . GLN A 1 174 ? 27.726 -14.440 -23.537 1.00 74.69 174 GLN A N 1
ATOM 1407 C CA . GLN A 1 174 ? 26.789 -15.396 -22.911 1.00 74.69 174 GLN A CA 1
ATOM 1408 C C . GLN A 1 174 ? 26.793 -15.267 -21.370 1.00 74.69 174 GLN A C 1
ATOM 1410 O O . GLN A 1 174 ? 25.747 -15.175 -20.736 1.00 74.69 174 GLN A O 1
ATOM 1415 N N . SER A 1 175 ? 27.986 -15.102 -20.787 1.00 76.12 175 SER A N 1
ATOM 1416 C CA . SER A 1 175 ? 28.203 -14.865 -19.353 1.00 76.12 175 SER A CA 1
ATOM 1417 C C . SER A 1 175 ? 27.538 -13.582 -18.823 1.00 76.12 175 SER A C 1
ATOM 1419 O O . SER A 1 175 ? 26.978 -13.560 -17.724 1.00 76.12 175 SER A O 1
ATOM 1421 N N . GLU A 1 176 ? 27.552 -12.491 -19.592 1.00 78.31 176 GLU A N 1
ATOM 1422 C CA . GLU A 1 176 ? 26.893 -11.235 -19.219 1.00 78.31 176 GLU A CA 1
ATOM 1423 C C . GLU A 1 176 ? 25.370 -11.321 -19.319 1.00 78.31 176 GLU A C 1
ATOM 1425 O O . GLU A 1 176 ? 24.678 -10.738 -18.476 1.00 78.31 176 GLU A O 1
ATOM 1430 N N . ARG A 1 177 ? 24.847 -12.074 -20.297 1.00 75.50 177 ARG A N 1
ATOM 1431 C CA . ARG A 1 177 ? 23.412 -12.366 -20.415 1.00 75.50 177 ARG A CA 1
ATOM 1432 C C . ARG A 1 177 ? 22.927 -13.178 -19.219 1.00 75.50 177 ARG A C 1
ATOM 1434 O O . ARG A 1 177 ? 22.005 -12.737 -18.535 1.00 75.50 177 ARG A O 1
ATOM 1441 N N . ASP A 1 178 ? 23.628 -14.259 -18.887 1.00 82.94 178 ASP A N 1
ATOM 1442 C CA . ASP A 1 178 ? 23.307 -15.116 -17.742 1.00 82.94 178 ASP A CA 1
ATOM 1443 C C . ASP A 1 178 ? 23.384 -14.336 -16.422 1.00 82.94 178 ASP A C 1
ATOM 1445 O O . ASP A 1 178 ? 22.529 -14.458 -15.539 1.00 82.94 178 ASP A O 1
ATOM 1449 N N . ARG A 1 179 ? 24.385 -13.455 -16.273 1.00 83.88 179 ARG A N 1
ATOM 1450 C CA . ARG A 1 179 ? 24.516 -12.597 -15.087 1.00 83.88 179 ARG A CA 1
ATOM 1451 C C . ARG A 1 179 ? 23.390 -11.566 -14.999 1.00 83.88 179 ARG A C 1
ATOM 1453 O O . ARG A 1 179 ? 22.923 -11.282 -13.891 1.00 83.88 179 ARG A O 1
ATOM 1460 N N . ALA A 1 180 ? 22.963 -10.990 -16.120 1.00 82.12 180 ALA A N 1
ATOM 1461 C CA . ALA A 1 180 ? 21.846 -10.051 -16.169 1.00 82.12 180 ALA A CA 1
ATOM 1462 C C . ALA A 1 180 ? 20.511 -10.747 -15.863 1.00 82.12 180 ALA A C 1
ATOM 1464 O O . ALA A 1 180 ? 19.729 -10.242 -15.054 1.00 82.12 180 ALA A O 1
ATOM 1465 N N . GLU A 1 181 ? 20.285 -11.931 -16.425 1.00 83.56 181 GLU A N 1
ATOM 1466 C CA . GLU A 1 181 ? 19.094 -12.735 -16.171 1.00 83.56 181 GLU A CA 1
ATOM 1467 C C . GLU A 1 181 ? 19.032 -13.197 -14.714 1.00 83.56 181 GLU A C 1
ATOM 1469 O O . GLU A 1 181 ? 18.020 -12.993 -14.043 1.00 83.56 181 GLU A O 1
ATOM 1474 N N . LYS A 1 182 ? 20.146 -13.688 -14.160 1.00 87.25 182 LYS A N 1
ATOM 1475 C CA . LYS A 1 182 ? 20.240 -14.052 -12.741 1.00 87.25 182 LYS A CA 1
ATOM 1476 C C . LYS A 1 182 ? 19.958 -12.861 -11.825 1.00 87.25 182 LYS A C 1
ATOM 1478 O O . LYS A 1 182 ? 19.262 -13.010 -10.821 1.00 87.25 182 LYS A O 1
ATOM 1483 N N . LYS A 1 183 ? 20.451 -11.662 -12.166 1.00 85.38 183 LYS A N 1
ATOM 1484 C CA . LYS A 1 183 ? 20.115 -10.422 -11.442 1.00 85.38 183 LYS A CA 1
ATOM 1485 C C . LYS A 1 183 ? 18.622 -10.097 -11.547 1.00 85.38 183 LYS A C 1
ATOM 1487 O O . LYS A 1 183 ? 18.031 -9.714 -10.539 1.00 85.38 183 LYS A O 1
ATOM 1492 N N . ARG A 1 184 ? 18.008 -10.260 -12.724 1.00 82.75 184 ARG A N 1
ATOM 1493 C CA . ARG A 1 184 ? 16.571 -10.028 -12.937 1.00 82.75 184 ARG A CA 1
ATOM 1494 C C . ARG A 1 184 ? 15.722 -10.999 -12.118 1.00 82.75 184 ARG A C 1
ATOM 1496 O O . ARG A 1 184 ? 14.871 -10.557 -11.357 1.00 82.75 184 ARG A O 1
ATOM 1503 N N . LEU A 1 185 ? 16.007 -12.297 -12.200 1.00 86.75 185 LEU A N 1
ATOM 1504 C CA . LEU A 1 185 ? 15.324 -13.336 -11.426 1.00 86.75 185 LEU A CA 1
ATOM 1505 C C . LEU A 1 185 ? 15.485 -13.116 -9.919 1.00 86.75 185 LEU A C 1
ATOM 1507 O O . LEU A 1 185 ? 14.526 -13.251 -9.166 1.00 86.75 185 LEU A O 1
ATOM 1511 N N . ALA A 1 186 ? 16.673 -12.705 -9.465 1.00 87.75 186 ALA A N 1
ATOM 1512 C CA . ALA A 1 186 ? 16.890 -12.362 -8.064 1.00 87.75 186 ALA A CA 1
ATOM 1513 C C . ALA A 1 186 ? 16.046 -11.156 -7.617 1.00 87.75 186 ALA A C 1
ATOM 1515 O O . ALA A 1 186 ? 15.545 -11.157 -6.493 1.00 87.75 186 ALA A O 1
ATOM 1516 N N . LYS A 1 187 ? 15.868 -10.139 -8.473 1.00 85.56 187 LYS A N 1
ATOM 1517 C CA . LYS A 1 187 ? 14.972 -9.005 -8.192 1.00 85.56 187 LYS A CA 1
ATOM 1518 C C . LYS A 1 187 ? 13.512 -9.453 -8.107 1.00 85.56 187 LYS A C 1
ATOM 1520 O O . LYS A 1 187 ? 12.862 -9.120 -7.122 1.00 85.56 187 LYS A O 1
ATOM 1525 N N . ILE A 1 188 ? 13.047 -10.256 -9.065 1.00 85.50 188 ILE A N 1
ATOM 1526 C CA . ILE A 1 188 ? 11.684 -10.813 -9.088 1.00 85.50 188 ILE A CA 1
ATOM 1527 C C . ILE A 1 188 ? 11.424 -11.622 -7.816 1.00 85.50 188 ILE A C 1
ATOM 1529 O O . ILE A 1 188 ? 10.512 -11.308 -7.063 1.00 85.50 188 ILE A O 1
ATOM 1533 N N . LYS A 1 189 ? 12.309 -12.566 -7.480 1.00 88.31 189 LYS A N 1
ATOM 1534 C CA . LYS A 1 189 ? 12.183 -13.391 -6.270 1.00 88.31 189 LYS A CA 1
ATOM 1535 C C . LYS A 1 189 ? 12.148 -12.560 -4.982 1.00 88.31 189 LYS A C 1
ATOM 1537 O O . LYS A 1 189 ? 11.445 -12.900 -4.032 1.00 88.31 189 LYS A O 1
ATOM 1542 N N . ARG A 1 190 ? 12.920 -11.467 -4.916 1.00 87.06 190 ARG A N 1
ATOM 1543 C CA . ARG A 1 190 ? 12.877 -10.529 -3.780 1.00 87.06 190 ARG A CA 1
ATOM 1544 C C . ARG A 1 190 ? 11.546 -9.779 -3.723 1.00 87.06 190 ARG A C 1
ATOM 1546 O O . ARG A 1 190 ? 11.004 -9.641 -2.630 1.00 87.06 190 ARG A O 1
ATOM 1553 N N . ALA A 1 191 ? 11.036 -9.318 -4.864 1.00 85.38 191 ALA A N 1
ATOM 1554 C CA . ALA A 1 191 ? 9.737 -8.660 -4.955 1.00 85.38 191 ALA A CA 1
ATOM 1555 C C . ALA A 1 191 ? 8.601 -9.615 -4.553 1.00 85.38 191 ALA A C 1
ATOM 1557 O O . ALA A 1 191 ? 7.809 -9.272 -3.684 1.00 85.38 191 ALA A O 1
ATOM 1558 N N . GLU A 1 192 ? 8.586 -10.849 -5.064 1.00 88.50 192 GLU A N 1
ATOM 1559 C CA . GLU A 1 192 ? 7.616 -11.884 -4.677 1.00 88.50 192 GLU A CA 1
ATOM 1560 C C . GLU A 1 192 ? 7.650 -12.188 -3.182 1.00 88.50 192 GLU A C 1
ATOM 1562 O O . GLU A 1 192 ? 6.604 -12.251 -2.540 1.00 88.50 192 GLU A O 1
ATOM 1567 N N . LYS A 1 193 ? 8.846 -12.344 -2.598 1.00 88.56 193 LYS A N 1
ATOM 1568 C CA . LYS A 1 193 ? 8.983 -12.595 -1.158 1.00 88.56 193 LYS A CA 1
ATOM 1569 C C . LYS A 1 193 ? 8.341 -11.476 -0.329 1.00 88.56 193 LYS A C 1
ATOM 1571 O O . LYS A 1 193 ? 7.726 -11.767 0.692 1.00 88.56 193 LYS A O 1
ATOM 1576 N N . ARG A 1 194 ? 8.480 -10.219 -0.764 1.00 86.00 194 ARG A N 1
ATOM 1577 C CA . ARG A 1 194 ? 7.859 -9.056 -0.110 1.00 86.00 194 ARG A CA 1
ATOM 1578 C C . ARG A 1 194 ? 6.349 -9.023 -0.324 1.00 86.00 194 ARG A C 1
ATOM 1580 O O . ARG A 1 194 ? 5.610 -8.889 0.642 1.00 86.00 194 ARG A O 1
ATOM 1587 N N . LEU A 1 195 ? 5.882 -9.213 -1.555 1.00 89.31 195 LEU A N 1
ATOM 1588 C CA . LEU A 1 195 ? 4.454 -9.218 -1.892 1.00 89.31 195 LEU A CA 1
ATOM 1589 C C . LEU A 1 195 ? 3.679 -10.328 -1.163 1.00 89.31 195 LEU A C 1
ATOM 1591 O O . LEU A 1 195 ? 2.528 -10.128 -0.775 1.00 89.31 195 LEU A O 1
ATOM 1595 N N . ASN A 1 196 ? 4.329 -11.469 -0.927 1.00 89.25 196 ASN A N 1
ATOM 1596 C CA . ASN A 1 196 ? 3.774 -12.598 -0.179 1.00 89.25 196 ASN A CA 1
ATOM 1597 C C . ASN A 1 196 ? 3.921 -12.459 1.346 1.00 89.25 196 ASN A C 1
ATOM 1599 O O . ASN A 1 196 ? 3.483 -13.347 2.081 1.00 89.25 196 ASN A O 1
ATOM 1603 N N . SER A 1 197 ? 4.543 -11.383 1.836 1.00 89.81 197 SER A N 1
ATOM 1604 C CA . SER A 1 197 ? 4.666 -11.151 3.272 1.00 89.81 197 SER A CA 1
ATOM 1605 C C . SER A 1 197 ? 3.310 -10.819 3.903 1.00 89.81 197 SER A C 1
ATOM 1607 O O . SER A 1 197 ? 2.397 -10.271 3.272 1.00 89.81 197 SER A O 1
ATOM 1609 N N . VAL A 1 198 ? 3.175 -11.212 5.169 1.00 88.50 198 VAL A N 1
ATOM 1610 C CA . VAL A 1 198 ? 1.987 -10.977 5.986 1.00 88.50 198 VAL A CA 1
ATOM 1611 C C . VAL A 1 198 ? 2.435 -10.277 7.254 1.00 88.50 198 VAL A C 1
ATOM 1613 O O . VAL A 1 198 ? 3.215 -10.832 8.026 1.00 88.50 198 VAL A O 1
ATOM 1616 N N . VAL A 1 199 ? 1.929 -9.070 7.461 1.00 85.38 199 VAL A N 1
ATOM 1617 C CA . VAL A 1 199 ? 2.238 -8.244 8.624 1.00 85.38 199 VAL A CA 1
ATOM 1618 C C . VAL A 1 199 ? 1.187 -8.496 9.701 1.00 85.38 199 VAL A C 1
ATOM 1620 O O . VAL A 1 199 ? -0.010 -8.295 9.474 1.00 85.38 199 VAL A O 1
ATOM 1623 N N . ASP A 1 200 ? 1.627 -8.948 10.878 1.00 83.62 200 ASP A N 1
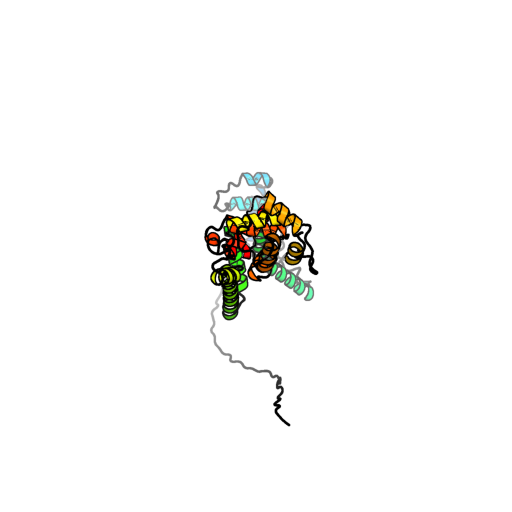ATOM 1624 C CA . ASP A 1 200 ? 0.772 -9.146 12.053 1.00 83.62 200 ASP A CA 1
ATOM 1625 C C . ASP A 1 200 ? 1.032 -8.059 13.105 1.00 83.62 200 ASP A C 1
ATOM 1627 O O . ASP A 1 200 ? 1.982 -8.115 13.888 1.00 83.62 200 ASP A O 1
ATOM 1631 N N . VAL A 1 201 ? 0.157 -7.053 13.143 1.00 76.06 201 VAL A N 1
ATOM 1632 C CA . VAL A 1 201 ? 0.289 -5.932 14.087 1.00 76.06 201 VAL A CA 1
ATOM 1633 C C . VAL A 1 201 ? -0.324 -6.244 15.455 1.00 76.06 201 VAL A C 1
ATOM 1635 O O . VAL A 1 201 ? 0.119 -5.694 16.478 1.00 76.06 201 VAL A O 1
ATOM 1638 N N . PHE A 1 202 ? -1.297 -7.157 15.497 1.00 82.25 202 PHE A N 1
ATOM 1639 C CA . PHE A 1 202 ? -2.138 -7.426 16.665 1.00 82.25 202 PHE A CA 1
ATOM 1640 C C . PHE A 1 202 ? -1.788 -8.731 17.392 1.00 82.25 202 PHE A C 1
ATOM 1642 O O . PHE A 1 202 ? -2.358 -8.993 18.449 1.00 82.25 202 PHE A O 1
ATOM 1649 N N . GLY A 1 203 ? -0.815 -9.509 16.907 1.00 81.62 203 GLY A N 1
ATOM 1650 C CA . GLY A 1 203 ? -0.353 -10.747 17.547 1.00 81.62 203 GLY A CA 1
ATOM 1651 C C . GLY A 1 203 ? -0.049 -10.602 19.045 1.00 81.62 203 GLY A C 1
ATOM 1652 O O . GLY A 1 203 ? -0.535 -11.386 19.854 1.00 81.62 203 GLY A O 1
ATOM 1653 N N . ALA A 1 204 ? 0.634 -9.524 19.445 1.00 81.75 204 ALA A N 1
ATOM 1654 C CA . ALA A 1 204 ? 0.929 -9.259 20.858 1.00 81.75 204 ALA A CA 1
ATOM 1655 C C . ALA A 1 204 ? -0.332 -9.050 21.724 1.00 81.75 204 ALA A C 1
ATOM 1657 O O . ALA A 1 204 ? -0.323 -9.364 22.912 1.00 81.75 204 ALA A O 1
ATOM 1658 N N . ASP A 1 205 ? -1.417 -8.529 21.147 1.00 82.19 205 ASP A N 1
ATOM 1659 C CA . ASP A 1 205 ? -2.680 -8.331 21.866 1.00 82.19 205 ASP A CA 1
ATOM 1660 C C . ASP A 1 205 ? -3.457 -9.631 21.967 1.00 82.19 205 ASP A C 1
ATOM 1662 O O . ASP A 1 205 ? -4.026 -9.917 23.014 1.00 82.19 205 ASP A O 1
ATOM 1666 N N . LEU A 1 206 ? -3.419 -10.451 20.914 1.00 82.62 206 LEU A N 1
ATOM 1667 C CA . LEU A 1 206 ? -3.951 -11.809 20.969 1.00 82.62 206 LEU A CA 1
ATOM 1668 C C . LEU A 1 206 ? -3.288 -12.607 22.094 1.00 82.62 206 LEU A C 1
ATOM 1670 O O . LEU A 1 206 ? -3.978 -13.314 22.822 1.00 82.62 206 LEU A O 1
ATOM 1674 N N . ASP A 1 207 ? -1.977 -12.463 22.283 1.00 84.31 207 ASP A N 1
ATOM 1675 C CA . ASP A 1 207 ? -1.265 -13.148 23.362 1.00 84.31 207 ASP A CA 1
ATOM 1676 C C . ASP A 1 207 ? -1.605 -12.588 24.749 1.00 84.31 207 ASP A C 1
ATOM 1678 O O . ASP A 1 207 ? -1.698 -13.352 25.709 1.00 84.31 207 ASP A O 1
ATOM 1682 N N . LYS A 1 208 ? -1.844 -11.276 24.870 1.00 84.00 208 LYS A N 1
ATOM 1683 C CA . LYS A 1 208 ? -2.335 -10.663 26.115 1.00 84.00 208 LYS A CA 1
ATOM 1684 C C . LYS A 1 208 ? -3.748 -11.126 26.470 1.00 84.00 208 LYS A C 1
ATOM 1686 O O . LYS A 1 208 ? -3.987 -11.470 27.622 1.00 84.00 208 LYS A O 1
ATOM 1691 N N . ILE A 1 209 ? -4.653 -11.180 25.493 1.00 84.81 209 ILE A N 1
ATOM 1692 C CA . ILE A 1 209 ? -6.032 -11.656 25.676 1.00 84.81 209 ILE A CA 1
ATOM 1693 C C . ILE A 1 209 ? -6.029 -13.140 26.060 1.00 84.81 209 ILE A C 1
ATOM 1695 O O . ILE A 1 209 ? -6.707 -13.531 26.999 1.00 84.81 209 ILE A O 1
ATOM 1699 N N . LYS A 1 210 ? -5.202 -13.978 25.419 1.00 84.81 210 LYS A N 1
ATOM 1700 C CA . LYS A 1 210 ? -5.064 -15.397 25.806 1.00 84.81 210 LYS A CA 1
ATOM 1701 C C . LYS A 1 210 ? -4.583 -15.588 27.246 1.00 84.81 210 LYS A C 1
ATOM 1703 O O . LYS A 1 210 ? -4.941 -16.578 27.872 1.00 84.81 210 LYS A O 1
ATOM 1708 N N . LYS A 1 211 ? -3.748 -14.676 27.753 1.00 87.56 211 LYS A N 1
ATOM 1709 C CA . LYS A 1 211 ? -3.242 -14.706 29.134 1.00 87.56 211 LYS A CA 1
ATOM 1710 C C . LYS A 1 211 ? -4.245 -14.166 30.153 1.00 87.56 211 LYS A C 1
ATOM 1712 O O . LYS A 1 211 ? -4.044 -14.393 31.341 1.00 87.56 211 LYS A O 1
ATOM 1717 N N . ASN A 1 212 ? -5.287 -13.458 29.716 1.00 84.12 212 ASN A N 1
ATOM 1718 C CA . ASN A 1 212 ? -6.275 -12.854 30.598 1.00 84.12 212 ASN A CA 1
ATOM 1719 C C . ASN A 1 212 ? -7.708 -13.193 30.134 1.00 84.12 212 ASN A C 1
ATOM 1721 O O . ASN A 1 212 ? -8.233 -12.513 29.252 1.00 84.12 212 ASN A O 1
ATOM 1725 N N . PRO A 1 213 ? -8.352 -14.222 30.714 1.00 75.50 213 PRO A N 1
ATOM 1726 C CA . PRO A 1 213 ? -9.652 -14.717 30.256 1.00 75.50 213 PRO A CA 1
ATOM 1727 C C . PRO A 1 213 ? -10.814 -13.727 30.448 1.00 75.50 213 PRO A C 1
ATOM 1729 O O . PRO A 1 213 ? -11.844 -13.889 29.801 1.00 75.50 213 PRO A O 1
ATOM 1732 N N . GLU A 1 214 ? -10.656 -12.693 31.281 1.00 79.75 214 GLU A N 1
ATOM 1733 C CA . GLU A 1 214 ? -11.655 -11.625 31.463 1.00 79.75 214 GLU A CA 1
ATOM 1734 C C . GLU A 1 214 ? -11.489 -10.460 30.472 1.00 79.75 214 GLU A C 1
ATOM 1736 O O . GLU A 1 214 ? -12.306 -9.539 30.436 1.00 79.75 214 GLU A O 1
ATOM 1741 N N . ALA A 1 215 ? -10.427 -10.461 29.660 1.00 78.19 215 ALA A N 1
ATOM 1742 C CA . ALA A 1 215 ? -10.187 -9.395 28.700 1.00 78.19 215 ALA A CA 1
ATOM 1743 C C . ALA A 1 215 ? -11.222 -9.420 27.563 1.00 78.19 215 ALA A C 1
ATOM 1745 O O . ALA A 1 215 ? -11.512 -10.464 26.979 1.00 78.19 215 ALA A O 1
ATOM 1746 N N . SER A 1 216 ? -11.722 -8.237 27.190 1.00 81.94 216 SER A N 1
ATOM 1747 C CA . SER A 1 216 ? -12.566 -8.062 26.004 1.00 81.94 216 SER A CA 1
ATOM 1748 C C . SER A 1 216 ? -11.912 -8.656 24.753 1.00 81.94 216 SER A C 1
ATOM 1750 O O . SER A 1 216 ? -10.687 -8.658 24.610 1.00 81.94 216 SER A O 1
ATOM 1752 N N . SER A 1 217 ? -12.729 -9.103 23.799 1.00 82.94 217 SER A N 1
ATOM 1753 C CA . SER A 1 217 ? -12.233 -9.629 22.527 1.00 82.94 217 SER A CA 1
ATOM 1754 C C . SER A 1 217 ? -11.428 -8.588 21.744 1.00 82.94 217 SER A C 1
ATOM 1756 O O . SER A 1 217 ? -11.640 -7.377 21.868 1.00 82.94 217 SER A O 1
ATOM 1758 N N . LEU A 1 218 ? -10.531 -9.065 20.877 1.00 83.81 218 LEU A N 1
ATOM 1759 C CA . LEU A 1 218 ? -9.846 -8.203 19.918 1.00 83.81 218 LEU A CA 1
ATOM 1760 C C . LEU A 1 218 ? -10.865 -7.527 18.986 1.00 83.81 218 LEU A C 1
ATOM 1762 O O . LEU A 1 218 ? -11.914 -8.093 18.673 1.00 83.81 218 LEU A O 1
ATOM 1766 N N . LEU A 1 219 ? -10.526 -6.326 18.525 1.00 85.81 219 LEU A N 1
ATOM 1767 C CA . LEU A 1 219 ? -11.280 -5.608 17.508 1.00 85.81 219 LEU A CA 1
ATOM 1768 C C . LEU A 1 219 ? -11.444 -6.470 16.241 1.00 85.81 219 LEU A C 1
ATOM 1770 O O . LEU A 1 219 ? -10.501 -7.112 15.776 1.00 85.81 219 LEU A O 1
ATOM 1774 N N . THR A 1 220 ? -12.642 -6.486 15.663 1.00 83.62 220 THR A N 1
ATOM 1775 C CA . THR A 1 220 ? -12.874 -7.144 14.367 1.00 83.62 220 THR A CA 1
ATOM 1776 C C . THR A 1 220 ? -12.376 -6.269 13.214 1.00 83.62 220 THR A C 1
ATOM 1778 O O . THR A 1 220 ? -12.322 -5.049 13.344 1.00 83.62 220 THR A O 1
ATOM 1781 N N . ALA A 1 221 ? -12.085 -6.862 12.049 1.00 84.75 221 ALA A N 1
ATOM 1782 C CA . ALA A 1 221 ? -11.696 -6.109 10.845 1.00 84.75 221 ALA A CA 1
ATOM 1783 C C . ALA A 1 221 ? -12.692 -4.996 10.484 1.00 84.75 221 ALA A C 1
ATOM 1785 O O . ALA A 1 221 ? -12.282 -3.885 10.177 1.00 84.75 221 ALA A O 1
ATOM 1786 N N . ARG A 1 222 ? -13.997 -5.269 10.616 1.00 84.88 222 ARG A N 1
ATOM 1787 C CA . ARG A 1 222 ? -15.065 -4.297 10.343 1.00 84.88 222 ARG A CA 1
ATOM 1788 C C . ARG A 1 222 ? -15.121 -3.164 11.369 1.00 84.88 222 ARG A C 1
ATOM 1790 O O . ARG A 1 222 ? -15.422 -2.029 11.024 1.00 84.88 222 ARG A O 1
ATOM 1797 N N . GLN A 1 223 ? -14.883 -3.469 12.643 1.00 87.00 223 GLN A N 1
ATOM 1798 C CA . GLN A 1 223 ? -14.782 -2.418 13.655 1.00 87.00 223 GLN A CA 1
ATOM 1799 C C . GLN A 1 223 ? -13.520 -1.584 13.427 1.00 87.00 223 GLN A C 1
ATOM 1801 O O . GLN A 1 223 ? -13.573 -0.371 13.578 1.00 87.00 223 GLN A O 1
ATOM 1806 N N . PHE A 1 224 ? -12.412 -2.213 13.024 1.00 89.38 224 PHE A N 1
ATOM 1807 C CA . PHE A 1 224 ? -11.171 -1.504 12.735 1.00 89.38 224 PHE A CA 1
ATOM 1808 C C . PHE A 1 224 ? -11.286 -0.587 11.527 1.00 89.38 224 PHE A C 1
ATOM 1810 O O . PHE A 1 224 ? -10.905 0.570 11.651 1.00 89.38 224 PHE A O 1
ATOM 1817 N N . SER A 1 225 ? -11.865 -1.043 10.413 1.00 90.12 225 SER A N 1
ATOM 1818 C CA . SER A 1 225 ? -12.081 -0.184 9.244 1.00 90.12 225 SER A CA 1
ATOM 1819 C C . SER A 1 225 ? -12.919 1.041 9.598 1.00 90.12 225 SER A C 1
ATOM 1821 O O . SER A 1 225 ? -12.509 2.159 9.321 1.00 90.12 225 SER A O 1
ATOM 1823 N N . ARG A 1 226 ? -14.011 0.862 10.345 1.00 90.12 226 ARG A N 1
ATOM 1824 C CA . ARG A 1 226 ? -14.849 1.983 10.789 1.00 90.12 226 ARG A CA 1
ATOM 1825 C C . ARG A 1 226 ? -14.135 2.928 11.763 1.00 90.12 226 ARG A C 1
ATOM 1827 O O . ARG A 1 226 ? -14.342 4.134 11.715 1.00 90.12 226 ARG A O 1
ATOM 1834 N N . CYS A 1 227 ? -13.274 2.406 12.639 1.00 91.62 227 CYS A N 1
ATOM 1835 C CA . CYS A 1 227 ? -12.407 3.242 13.474 1.00 91.62 227 CYS A CA 1
ATOM 1836 C C . CYS A 1 227 ? -11.410 4.051 12.631 1.00 91.62 227 CYS A C 1
ATOM 1838 O O . CYS A 1 227 ? -11.149 5.205 12.955 1.00 91.62 227 CYS A O 1
ATOM 1840 N N . LEU A 1 228 ? -10.849 3.450 11.577 1.00 93.25 228 LEU A N 1
ATOM 1841 C CA . LEU A 1 228 ? -9.917 4.110 10.663 1.00 93.25 228 LEU A CA 1
ATOM 1842 C C . LEU A 1 228 ? -10.612 5.192 9.826 1.00 93.25 228 LEU A C 1
ATOM 1844 O O . LEU A 1 228 ? -10.026 6.252 9.655 1.00 93.25 228 LEU A O 1
ATOM 1848 N N . GLU A 1 229 ? -11.852 4.969 9.381 1.00 93.12 229 GLU A N 1
ATOM 1849 C CA . GLU A 1 229 ? -12.680 5.973 8.688 1.00 93.12 229 GLU A CA 1
ATOM 1850 C C . GLU A 1 229 ? -12.857 7.228 9.556 1.00 93.12 229 GLU A C 1
ATOM 1852 O O . GLU A 1 229 ? -12.492 8.329 9.151 1.00 93.12 229 GLU A O 1
ATOM 1857 N N . VAL A 1 230 ? -13.312 7.051 10.801 1.00 92.81 230 VAL A N 1
ATOM 1858 C CA . VAL A 1 230 ? -13.473 8.160 11.759 1.00 92.81 230 VAL A CA 1
ATOM 1859 C C . VAL A 1 230 ? -12.137 8.845 12.049 1.00 92.81 230 VAL A C 1
ATOM 1861 O O . VAL A 1 230 ? -12.061 10.064 12.190 1.00 92.81 230 VAL A O 1
ATOM 1864 N N . MET A 1 231 ? -11.062 8.064 12.149 1.00 93.44 231 MET A N 1
ATOM 1865 C CA . MET A 1 231 ? -9.729 8.604 12.374 1.00 93.44 231 MET A CA 1
ATOM 1866 C C . MET A 1 231 ? -9.254 9.444 11.186 1.00 93.44 231 MET A C 1
ATOM 1868 O O . MET A 1 231 ? -8.704 10.513 11.419 1.00 93.44 231 MET A O 1
ATOM 1872 N N . ALA A 1 232 ? -9.514 9.011 9.950 1.00 92.50 232 ALA A N 1
ATOM 1873 C CA . ALA A 1 232 ? -9.180 9.733 8.725 1.00 92.50 232 ALA A CA 1
ATOM 1874 C C . ALA A 1 232 ? -9.939 11.066 8.597 1.00 92.50 232 ALA A C 1
ATOM 1876 O O . ALA A 1 232 ? -9.400 12.025 8.050 1.00 92.50 232 ALA A O 1
ATOM 1877 N N . GLU A 1 233 ? -11.156 11.159 9.137 1.00 91.56 233 GLU A N 1
ATOM 1878 C CA . GLU A 1 233 ? -11.902 12.424 9.249 1.00 91.56 233 GLU A CA 1
ATOM 1879 C C . GLU A 1 233 ? -11.310 13.377 10.297 1.00 91.56 233 GLU A C 1
ATOM 1881 O O . GLU A 1 233 ? -11.431 14.593 10.165 1.00 91.56 233 GLU A O 1
ATOM 1886 N N . CYS A 1 234 ? -10.656 12.835 11.328 1.00 90.31 234 CYS A N 1
ATOM 1887 C CA . CYS A 1 234 ? -10.028 13.608 12.402 1.00 90.31 234 CYS A CA 1
ATOM 1888 C C . CYS A 1 234 ? -8.561 13.980 12.115 1.00 90.31 234 CYS A C 1
ATOM 1890 O O . CYS A 1 234 ? -7.932 14.637 12.947 1.00 90.31 234 CYS A O 1
ATOM 1892 N N . VAL A 1 235 ? -7.994 13.538 10.987 1.00 90.50 235 VAL A N 1
ATOM 1893 C CA . VAL A 1 235 ? -6.635 13.910 10.570 1.00 90.50 235 VAL A CA 1
ATOM 1894 C C . VAL A 1 235 ? -6.607 15.390 10.186 1.00 90.50 235 VAL A C 1
ATOM 1896 O O . VAL A 1 235 ? -7.429 15.859 9.399 1.00 90.50 235 VAL A O 1
ATOM 1899 N N . GLY A 1 236 ? -5.660 16.125 10.772 1.00 83.44 236 GLY A N 1
ATOM 1900 C CA . GLY A 1 236 ? -5.391 17.524 10.446 1.00 83.44 236 GLY A CA 1
ATOM 1901 C C . GLY A 1 236 ? -4.579 17.685 9.159 1.00 83.44 236 GLY A C 1
ATOM 1902 O O . GLY A 1 236 ? -4.573 16.819 8.291 1.00 83.44 236 GLY A O 1
ATOM 1903 N N . LYS A 1 237 ? -3.871 18.810 9.027 1.00 86.25 237 LYS A N 1
ATOM 1904 C CA . LYS A 1 237 ? -2.871 18.955 7.960 1.00 86.25 237 LYS A CA 1
ATOM 1905 C C . LYS A 1 237 ? -1.687 18.038 8.254 1.00 86.25 237 LYS A C 1
ATOM 1907 O O . LYS A 1 237 ? -1.266 17.957 9.406 1.00 86.25 237 LYS A O 1
ATOM 1912 N N . ASP A 1 238 ? -1.164 17.397 7.217 1.00 86.75 238 ASP A N 1
ATOM 1913 C CA . ASP A 1 238 ? 0.019 16.555 7.348 1.00 86.75 238 ASP A CA 1
ATOM 1914 C C . ASP A 1 238 ? 1.214 17.362 7.837 1.00 86.75 238 ASP A C 1
ATOM 1916 O O . ASP A 1 238 ? 1.480 18.475 7.371 1.00 86.75 238 ASP A O 1
ATOM 1920 N N . GLN A 1 239 ? 1.947 16.766 8.767 1.00 82.75 239 GLN A N 1
ATOM 1921 C CA . GLN A 1 239 ? 3.298 17.199 9.061 1.00 82.75 239 GLN A CA 1
ATOM 1922 C C . GLN A 1 239 ? 4.220 16.726 7.949 1.00 82.75 239 GLN A C 1
ATOM 1924 O O . GLN A 1 239 ? 4.044 15.630 7.428 1.00 82.75 239 GLN A O 1
ATOM 1929 N N . LEU A 1 240 ? 5.198 17.547 7.591 1.00 84.19 240 LEU A N 1
ATOM 1930 C CA . LEU A 1 240 ? 6.203 17.187 6.600 1.00 84.19 240 LEU A CA 1
ATOM 1931 C C . LEU A 1 240 ? 7.478 16.752 7.322 1.00 84.19 240 LEU A C 1
ATOM 1933 O O . LEU A 1 240 ? 7.870 17.363 8.319 1.00 84.19 240 LEU A O 1
ATOM 1937 N N . SER A 1 241 ? 8.105 15.696 6.820 1.00 79.44 241 SER A N 1
ATOM 1938 C CA . SER A 1 241 ? 9.435 15.259 7.221 1.00 79.44 241 SER A CA 1
ATOM 1939 C C . SER A 1 241 ? 10.504 16.233 6.714 1.00 79.44 241 SER A C 1
ATOM 1941 O O . SER A 1 241 ? 10.226 17.136 5.920 1.00 79.44 241 SER A O 1
ATOM 1943 N N . GLU A 1 242 ? 11.751 16.040 7.152 1.00 73.50 242 GLU A N 1
ATOM 1944 C CA . GLU A 1 242 ? 12.904 16.819 6.669 1.00 73.50 242 GLU A CA 1
ATOM 1945 C C . GLU A 1 242 ? 13.080 16.720 5.143 1.00 73.50 242 GLU A C 1
ATOM 1947 O O . GLU A 1 242 ? 13.524 17.677 4.511 1.00 73.50 242 GLU A O 1
ATOM 1952 N N . ASP A 1 243 ? 12.645 15.604 4.554 1.00 70.94 243 ASP A N 1
ATOM 1953 C CA . ASP A 1 243 ? 12.700 15.333 3.116 1.00 70.94 243 ASP A CA 1
ATOM 1954 C C . ASP A 1 243 ? 11.478 15.880 2.349 1.00 70.94 243 ASP A C 1
ATOM 1956 O O . ASP A 1 243 ? 11.377 15.721 1.135 1.00 70.94 243 ASP A O 1
ATOM 1960 N N . GLY A 1 244 ? 10.533 16.533 3.038 1.00 73.38 244 GLY A N 1
ATOM 1961 C CA . GLY A 1 244 ? 9.327 17.113 2.437 1.00 73.38 244 GLY A CA 1
ATOM 1962 C C . GLY A 1 244 ? 8.188 16.120 2.181 1.00 73.38 244 GLY A C 1
ATOM 1963 O O . GLY A 1 244 ? 7.167 16.515 1.619 1.00 73.38 244 GLY A O 1
ATOM 1964 N N . HIS A 1 245 ? 8.328 14.863 2.612 1.00 77.56 245 HIS A N 1
ATOM 1965 C CA . HIS A 1 245 ? 7.280 13.840 2.530 1.00 77.56 245 HIS A CA 1
ATOM 1966 C C . HIS A 1 245 ? 6.346 13.892 3.752 1.00 77.56 245 HIS A C 1
ATOM 1968 O O . HIS A 1 245 ? 6.778 14.308 4.828 1.00 77.56 245 HIS A O 1
ATOM 1974 N N . PRO A 1 246 ? 5.072 13.477 3.645 1.00 82.50 246 PRO A N 1
ATOM 1975 C CA . PRO A 1 246 ? 4.167 13.425 4.792 1.00 82.50 246 PRO A CA 1
ATOM 1976 C C . PRO A 1 246 ? 4.670 12.498 5.911 1.00 82.50 246 PRO A C 1
ATOM 1978 O O . PRO A 1 246 ? 4.787 11.288 5.742 1.00 82.50 246 PRO A O 1
ATOM 1981 N N . ASP A 1 247 ? 4.900 13.041 7.106 1.00 85.44 247 ASP A N 1
ATOM 1982 C CA . ASP A 1 247 ? 5.183 12.260 8.306 1.00 85.44 247 ASP A CA 1
ATOM 1983 C C . ASP A 1 247 ? 3.877 11.718 8.898 1.00 85.44 247 ASP A C 1
ATOM 1985 O O . ASP A 1 247 ? 3.232 12.304 9.780 1.00 85.44 247 ASP A O 1
ATOM 1989 N N . ILE A 1 248 ? 3.492 10.547 8.395 1.00 85.81 248 ILE A N 1
ATOM 1990 C CA . ILE A 1 248 ? 2.278 9.827 8.785 1.00 85.81 248 ILE A CA 1
ATOM 1991 C C . ILE A 1 248 ? 2.270 9.555 10.300 1.00 85.81 248 ILE A C 1
ATOM 1993 O O . ILE A 1 248 ? 1.227 9.636 10.958 1.00 85.81 248 ILE A O 1
ATOM 1997 N N . GLN A 1 249 ? 3.422 9.230 10.898 1.00 87.12 249 GLN A N 1
ATOM 1998 C CA . GLN A 1 249 ? 3.478 8.829 12.303 1.00 87.12 249 GLN A CA 1
ATOM 1999 C C . GLN A 1 249 ? 3.242 10.001 13.247 1.00 87.12 249 GLN A C 1
ATOM 2001 O O . GLN A 1 249 ? 2.503 9.848 14.232 1.00 87.12 249 GLN A O 1
ATOM 2006 N N . ASN A 1 250 ? 3.884 11.136 12.979 1.00 86.81 250 ASN A N 1
ATOM 2007 C CA . ASN A 1 250 ? 3.720 12.322 13.802 1.00 86.81 250 ASN A CA 1
ATOM 2008 C C . ASN A 1 250 ? 2.349 12.960 13.575 1.00 86.81 250 ASN A C 1
ATOM 2010 O O . ASN A 1 250 ? 1.665 13.247 14.559 1.00 86.81 250 ASN A O 1
ATOM 2014 N N . THR A 1 251 ? 1.855 12.993 12.335 1.00 87.62 251 THR A N 1
ATOM 2015 C CA . THR A 1 251 ? 0.484 13.440 12.038 1.00 87.62 251 THR A CA 1
ATOM 2016 C C . THR A 1 251 ? -0.551 12.619 12.817 1.00 87.62 251 THR A C 1
ATOM 2018 O O . THR A 1 251 ? -1.416 13.168 13.500 1.00 87.62 251 THR A O 1
ATOM 2021 N N . VAL A 1 252 ? -0.420 11.285 12.838 1.00 88.88 252 VAL A N 1
ATOM 2022 C CA . VAL A 1 252 ? -1.293 10.415 13.647 1.00 88.88 252 VAL A CA 1
ATOM 2023 C C . VAL A 1 252 ? -1.130 10.659 15.151 1.00 88.88 252 VAL A C 1
ATOM 2025 O O . VAL A 1 252 ? -2.097 10.558 15.913 1.00 88.88 252 VAL A O 1
ATOM 2028 N N . LYS A 1 253 ? 0.089 10.938 15.623 1.00 89.69 253 LYS A N 1
ATOM 2029 C CA . LYS A 1 253 ? 0.364 11.210 17.041 1.00 89.69 253 LYS A CA 1
ATOM 2030 C C . LYS A 1 253 ? -0.308 12.503 17.509 1.00 89.69 253 LYS A C 1
ATOM 2032 O O . LYS A 1 253 ? -0.714 12.550 18.671 1.00 89.69 253 LYS A O 1
ATOM 2037 N N . GLU A 1 254 ? -0.463 13.489 16.637 1.00 90.31 254 GLU A N 1
ATOM 2038 C CA . GLU A 1 254 ? -1.042 14.795 16.963 1.00 90.31 254 GLU A CA 1
ATOM 2039 C C . GLU A 1 254 ? -2.566 14.848 16.950 1.00 90.31 254 GLU A C 1
ATOM 2041 O O . GLU A 1 254 ? -3.131 15.762 17.542 1.00 90.31 254 GLU A O 1
ATOM 2046 N N . ILE A 1 255 ? -3.242 13.849 16.369 1.00 90.25 255 ILE A N 1
ATOM 2047 C CA . ILE A 1 255 ? -4.712 13.775 16.395 1.00 90.25 255 ILE A CA 1
ATOM 2048 C C . ILE A 1 255 ? -5.211 13.912 17.835 1.00 90.25 255 ILE A C 1
ATOM 2050 O O . ILE A 1 255 ? -4.845 13.109 18.702 1.00 90.25 255 ILE A O 1
ATOM 2054 N N . ASP A 1 256 ? -6.065 14.897 18.093 1.00 91.62 256 ASP A N 1
ATOM 2055 C CA . ASP A 1 256 ? -6.576 15.139 19.436 1.00 91.62 256 ASP A CA 1
ATOM 2056 C C . ASP A 1 256 ? -7.383 13.936 19.957 1.00 91.62 256 ASP A C 1
ATOM 2058 O O . ASP A 1 256 ? -8.290 13.411 19.303 1.00 91.62 256 ASP A O 1
ATOM 2062 N N . VAL A 1 257 ? -7.030 13.477 21.158 1.00 91.25 257 VAL A N 1
ATOM 2063 C CA . VAL A 1 257 ? -7.587 12.258 21.764 1.00 91.25 257 VAL A CA 1
ATOM 2064 C C . VAL A 1 257 ? -9.039 12.477 22.177 1.00 91.25 257 VAL A C 1
ATOM 2066 O O . VAL A 1 257 ? -9.859 11.562 22.052 1.00 91.25 257 VAL A O 1
ATOM 2069 N N . GLU A 1 258 ? -9.378 13.671 22.666 1.00 90.50 258 GLU A N 1
ATOM 2070 C CA . GLU A 1 258 ? -10.741 13.987 23.088 1.00 90.50 258 GLU A CA 1
ATOM 2071 C C . GLU A 1 258 ? -11.684 14.077 21.893 1.00 90.50 258 GLU A C 1
ATOM 2073 O O . GLU A 1 258 ? -12.760 13.473 21.909 1.00 90.50 258 GLU A O 1
ATOM 2078 N N . THR A 1 259 ? -11.260 14.783 20.847 1.00 91.00 259 THR A N 1
ATOM 2079 C CA . THR A 1 259 ? -11.988 14.915 19.585 1.00 91.00 259 THR A CA 1
ATOM 2080 C C . THR A 1 259 ? -12.190 13.550 18.945 1.00 91.00 259 THR A C 1
ATOM 2082 O O . THR A 1 259 ? -13.327 13.186 18.653 1.00 91.00 259 THR A O 1
ATOM 2085 N N . LEU A 1 260 ? -11.141 12.727 18.845 1.00 91.56 260 LEU A N 1
ATOM 2086 C CA . LEU A 1 260 ? -11.264 11.380 18.289 1.00 91.56 260 LEU A CA 1
ATOM 2087 C C . LEU A 1 260 ? -12.220 10.505 19.115 1.00 91.56 260 LEU A C 1
ATOM 2089 O O . LEU A 1 260 ? -13.076 9.830 18.552 1.00 91.56 260 LEU A O 1
ATOM 2093 N N . ASN A 1 261 ? -12.153 10.539 20.450 1.00 90.25 261 ASN A N 1
ATOM 2094 C CA . ASN A 1 261 ? -13.099 9.793 21.290 1.00 90.25 261 ASN A CA 1
ATOM 2095 C C . ASN A 1 261 ? -14.550 10.282 21.129 1.00 90.25 261 ASN A C 1
ATOM 2097 O O . ASN A 1 261 ? -15.470 9.460 21.161 1.00 90.25 261 ASN A O 1
ATOM 2101 N N . LYS A 1 262 ? -14.780 11.593 20.961 1.00 90.94 262 LYS A N 1
ATOM 2102 C CA . LYS A 1 262 ? -16.114 12.153 20.678 1.00 90.94 262 LYS A CA 1
ATOM 2103 C C . LYS A 1 262 ? -16.627 11.674 19.317 1.00 90.94 262 LYS A C 1
ATOM 2105 O O . LYS A 1 262 ? -17.756 11.189 19.254 1.00 90.94 262 LYS A O 1
ATOM 2110 N N . SER A 1 263 ? -15.789 11.709 18.281 1.00 90.44 263 SER A N 1
ATOM 2111 C CA . SER A 1 263 ? -16.130 11.242 16.930 1.00 90.44 263 SER A CA 1
ATOM 2112 C C . SER A 1 263 ? -16.388 9.731 16.871 1.00 90.44 263 SER A C 1
ATOM 2114 O O . SER A 1 263 ? -17.331 9.274 16.231 1.00 90.44 263 SER A O 1
ATOM 2116 N N . LEU A 1 264 ? -15.618 8.920 17.605 1.00 90.00 264 LEU A N 1
ATOM 2117 C CA . LEU A 1 264 ? -15.865 7.473 17.699 1.00 90.00 264 LEU A CA 1
ATOM 2118 C C . LEU A 1 264 ? -17.222 7.174 18.357 1.00 90.00 264 LEU A C 1
ATOM 2120 O O . LEU A 1 264 ? -17.944 6.271 17.923 1.00 90.00 264 LEU A O 1
ATOM 2124 N N . LYS A 1 265 ? -17.589 7.944 19.391 1.00 88.75 265 LYS A N 1
ATOM 2125 C CA . LYS A 1 265 ? -18.891 7.827 20.063 1.00 88.75 265 LYS A CA 1
ATOM 2126 C C . LYS A 1 265 ? -20.042 8.260 19.154 1.00 88.75 265 LYS A C 1
ATOM 2128 O O . LYS A 1 265 ? -21.039 7.543 19.097 1.00 88.75 265 LYS A O 1
ATOM 2133 N N . SER A 1 266 ? -19.911 9.377 18.432 1.00 88.88 266 SER A N 1
ATOM 2134 C CA . SER A 1 266 ? -20.946 9.852 17.499 1.00 88.88 266 SER A CA 1
ATOM 2135 C C . SER A 1 266 ? -21.145 8.897 16.318 1.00 88.88 266 SER A C 1
ATOM 2137 O O . SER A 1 266 ? -22.278 8.661 15.911 1.00 88.88 266 SER A O 1
ATOM 2139 N N . ALA A 1 267 ? -20.077 8.244 15.847 1.00 86.25 267 ALA A N 1
ATOM 2140 C CA . ALA A 1 267 ? -20.136 7.202 14.820 1.00 86.25 267 ALA A CA 1
ATOM 2141 C C . ALA A 1 267 ? -20.774 5.876 15.296 1.00 86.25 267 ALA A C 1
ATOM 2143 O O . ALA A 1 267 ? -20.906 4.924 14.511 1.00 86.25 267 ALA A O 1
ATOM 2144 N N . GLY A 1 268 ? -21.163 5.789 16.575 1.00 82.38 268 GLY A N 1
ATOM 2145 C CA . GLY A 1 268 ? -21.817 4.627 17.177 1.00 82.38 268 GLY A CA 1
ATOM 2146 C C . GLY A 1 268 ? -20.873 3.457 17.470 1.00 82.38 268 GLY A C 1
ATOM 2147 O O . GLY A 1 268 ? -21.333 2.326 17.648 1.00 82.38 268 GLY A O 1
ATOM 2148 N N . ILE A 1 269 ? -19.558 3.690 17.513 1.00 83.06 269 ILE A N 1
ATOM 2149 C CA . ILE A 1 269 ? -18.572 2.639 17.771 1.00 83.06 269 ILE A CA 1
ATOM 2150 C C . ILE A 1 269 ? -18.534 2.364 19.276 1.00 83.06 269 ILE A C 1
ATOM 2152 O O . ILE A 1 269 ? -17.893 3.064 20.059 1.00 83.06 269 ILE A O 1
ATOM 2156 N N . LYS A 1 270 ? -19.242 1.311 19.694 1.00 69.00 270 LYS A N 1
ATOM 2157 C CA . LYS A 1 270 ? -19.202 0.823 21.075 1.00 69.00 270 LYS A CA 1
ATOM 2158 C C . LYS A 1 270 ? -17.816 0.233 21.336 1.00 69.00 270 LYS A C 1
ATOM 2160 O O . LYS A 1 270 ? -17.449 -0.764 20.718 1.00 69.00 270 LYS A O 1
ATOM 2165 N N . ALA A 1 271 ? -17.062 0.837 22.250 1.00 69.88 271 ALA A N 1
ATOM 2166 C CA . ALA A 1 271 ? -15.705 0.452 22.653 1.00 69.88 271 ALA A CA 1
ATOM 2167 C C . ALA A 1 271 ? -15.620 -0.892 23.417 1.00 69.88 271 ALA A C 1
ATOM 2169 O O . ALA A 1 271 ? -14.873 -1.034 24.379 1.00 69.88 271 ALA A O 1
ATOM 2170 N N . ALA A 1 272 ? -16.403 -1.889 23.008 1.00 76.69 272 ALA A N 1
ATOM 2171 C CA . ALA A 1 272 ? -16.473 -3.218 23.607 1.00 76.69 272 ALA A CA 1
ATOM 2172 C C . ALA A 1 272 ? -15.362 -4.138 23.067 1.00 76.69 272 ALA A C 1
ATOM 2174 O O . ALA A 1 272 ? -15.616 -5.266 22.655 1.00 76.69 272 ALA A O 1
ATOM 2175 N N . PHE A 1 273 ? -14.134 -3.630 22.997 1.00 84.44 273 PHE A N 1
ATOM 2176 C CA . PHE A 1 273 ? -12.971 -4.358 22.496 1.00 84.44 273 PHE A CA 1
ATOM 2177 C C . PHE A 1 273 ? -11.747 -4.073 23.361 1.00 84.44 273 PHE A C 1
ATOM 2179 O O . PHE A 1 273 ? -11.702 -3.095 24.108 1.00 84.44 273 PHE A O 1
ATOM 2186 N N . PHE A 1 274 ? -10.749 -4.948 23.273 1.00 84.12 274 PHE A N 1
ATOM 2187 C CA . PHE A 1 274 ? -9.519 -4.828 24.046 1.00 84.12 274 PHE A CA 1
ATOM 2188 C C . PHE A 1 274 ? -8.803 -3.491 23.794 1.00 84.12 274 PHE A C 1
ATOM 2190 O O . PHE A 1 274 ? -8.394 -3.210 22.669 1.00 84.12 274 PHE A O 1
ATOM 2197 N N . CYS A 1 275 ? -8.604 -2.701 24.855 1.00 83.12 275 CYS A N 1
ATOM 2198 C CA . CYS A 1 275 ? -7.921 -1.403 24.795 1.00 83.12 275 CYS A CA 1
ATOM 2199 C C . CYS A 1 275 ? -6.653 -1.318 25.670 1.00 83.12 275 CYS A C 1
ATOM 2201 O O . CYS A 1 275 ? -6.064 -0.245 25.764 1.00 83.12 275 CYS A O 1
ATOM 2203 N N . ASP A 1 276 ? -6.191 -2.416 26.291 1.00 84.12 276 ASP A N 1
ATOM 2204 C CA . ASP A 1 276 ? -4.958 -2.449 27.114 1.00 84.12 276 ASP A CA 1
ATOM 2205 C C . ASP A 1 276 ? -4.928 -1.363 28.218 1.00 84.12 276 ASP A C 1
ATOM 2207 O O . ASP A 1 276 ? -3.919 -0.682 28.391 1.00 84.12 276 ASP A O 1
ATOM 2211 N N . ASN A 1 277 ? -6.054 -1.166 28.922 1.00 82.56 277 ASN A N 1
ATOM 2212 C CA . ASN A 1 277 ? -6.276 -0.124 29.944 1.00 82.56 277 ASN A CA 1
ATOM 2213 C C . ASN A 1 277 ? -6.156 1.331 29.445 1.00 82.56 277 ASN A C 1
ATOM 2215 O O . ASN A 1 277 ? -5.917 2.240 30.237 1.00 82.56 277 ASN A O 1
ATOM 2219 N N . LYS A 1 278 ? -6.320 1.563 28.140 1.00 87.56 278 LYS A N 1
ATOM 2220 C CA . LYS A 1 278 ? -6.314 2.898 27.522 1.00 87.56 278 LYS A CA 1
ATOM 2221 C C . LYS A 1 278 ? -7.693 3.298 27.028 1.00 87.56 278 LYS A C 1
ATOM 2223 O O . LYS A 1 278 ? -8.582 2.457 26.885 1.00 87.56 278 LYS A O 1
ATOM 2228 N N . THR A 1 279 ? -7.849 4.574 26.684 1.00 88.75 279 THR A N 1
ATOM 2229 C CA . THR A 1 279 ? -9.024 4.998 25.918 1.00 88.75 279 THR A CA 1
ATOM 2230 C C . THR A 1 279 ? -8.989 4.408 24.497 1.00 88.75 279 THR A C 1
ATOM 2232 O O . THR A 1 279 ? -7.905 4.131 23.967 1.00 88.75 279 THR A O 1
ATOM 2235 N N . PRO A 1 280 ? -10.149 4.232 23.836 1.00 88.75 280 PRO A N 1
ATOM 2236 C CA . PRO A 1 280 ? -10.208 3.714 22.467 1.00 88.75 280 PRO A CA 1
ATOM 2237 C C . PRO A 1 280 ? -9.347 4.517 21.488 1.00 88.75 280 PRO A C 1
ATOM 2239 O O . PRO A 1 280 ? -8.605 3.929 20.704 1.00 88.75 280 PRO A O 1
ATOM 2242 N N . ALA A 1 281 ? -9.380 5.849 21.576 1.00 90.44 281 ALA A N 1
ATOM 2243 C CA . ALA A 1 281 ? -8.560 6.730 20.747 1.00 90.44 281 ALA A CA 1
ATOM 2244 C C . ALA A 1 281 ? -7.049 6.512 20.951 1.00 90.44 281 ALA A C 1
ATOM 2246 O O . ALA A 1 281 ? -6.310 6.369 19.978 1.00 90.44 281 ALA A O 1
ATOM 2247 N N . GLU A 1 282 ? -6.565 6.432 22.194 1.00 90.94 282 GLU A N 1
ATOM 2248 C CA . GLU A 1 282 ? -5.139 6.190 22.471 1.00 90.94 282 GLU A CA 1
ATOM 2249 C C . GLU A 1 282 ? -4.683 4.808 22.006 1.00 90.94 282 GLU A C 1
ATOM 2251 O O . GLU A 1 282 ? -3.567 4.650 21.497 1.00 90.94 282 GLU A O 1
ATOM 2256 N N . TYR A 1 283 ? -5.540 3.801 22.188 1.00 90.69 283 TYR A N 1
ATOM 2257 C CA . TYR A 1 283 ? -5.290 2.461 21.682 1.00 90.69 283 TYR A CA 1
ATOM 2258 C C . TYR A 1 283 ? -5.166 2.485 20.153 1.00 90.69 283 TYR A C 1
ATOM 2260 O O . TYR A 1 283 ? -4.155 2.018 19.625 1.00 90.69 283 TYR A O 1
ATOM 2268 N N . LEU A 1 284 ? -6.124 3.096 19.448 1.00 90.81 284 LEU A N 1
ATOM 2269 C CA . LEU A 1 284 ? -6.120 3.203 17.986 1.00 90.81 284 LEU A CA 1
ATOM 2270 C C . LEU A 1 284 ? -4.892 3.953 17.467 1.00 90.81 284 LEU A C 1
ATOM 2272 O O . LEU A 1 284 ? -4.166 3.402 16.641 1.00 90.81 284 LEU A O 1
ATOM 2276 N N . LYS A 1 285 ? -4.580 5.136 18.016 1.00 92.62 285 LYS A N 1
ATOM 2277 C CA . LYS A 1 285 ? -3.369 5.901 17.664 1.00 92.62 285 LYS A CA 1
ATOM 2278 C C . LYS A 1 285 ? -2.111 5.048 17.808 1.00 92.62 285 LYS A C 1
ATOM 2280 O O . LYS A 1 285 ? -1.276 5.013 16.908 1.00 92.62 285 LYS A O 1
ATOM 2285 N N . LYS A 1 286 ? -1.974 4.306 18.915 1.00 90.75 286 LYS A N 1
ATOM 2286 C CA . LYS A 1 286 ? -0.823 3.415 19.135 1.00 90.75 286 LYS A CA 1
ATOM 2287 C C . LYS A 1 286 ? -0.751 2.295 18.089 1.00 90.75 286 LYS A C 1
ATOM 2289 O O . LYS A 1 286 ? 0.345 1.968 17.640 1.00 90.75 286 LYS A O 1
ATOM 2294 N N . ARG A 1 287 ? -1.883 1.690 17.712 1.00 89.06 287 ARG A N 1
ATOM 2295 C CA . ARG A 1 287 ? -1.916 0.584 16.735 1.00 89.06 287 ARG A CA 1
ATOM 2296 C C . ARG A 1 287 ? -1.646 1.049 15.316 1.00 89.06 287 ARG A C 1
ATOM 2298 O O . ARG A 1 287 ? -0.852 0.420 14.628 1.00 89.06 287 ARG A O 1
ATOM 2305 N N . VAL A 1 288 ? -2.253 2.157 14.918 1.00 91.25 288 VAL A N 1
ATOM 2306 C CA . VAL A 1 288 ? -2.060 2.776 13.604 1.00 91.25 288 VAL A CA 1
ATOM 2307 C C . VAL A 1 288 ? -0.608 3.212 13.430 1.00 91.25 288 VAL A C 1
ATOM 2309 O O . VAL A 1 288 ? 0.016 2.864 12.437 1.00 91.25 288 VAL A O 1
ATOM 2312 N N . ARG A 1 289 ? -0.003 3.842 14.445 1.00 90.50 289 ARG A N 1
ATOM 2313 C CA . ARG A 1 289 ? 1.436 4.146 14.407 1.00 90.50 289 ARG A CA 1
ATOM 2314 C C . ARG A 1 289 ? 2.293 2.897 14.253 1.00 90.50 289 ARG A C 1
ATOM 2316 O O . ARG A 1 289 ? 3.256 2.924 13.509 1.00 90.50 289 ARG A O 1
ATOM 2323 N N . LYS A 1 290 ? 1.938 1.797 14.922 1.00 89.06 290 LYS A N 1
ATOM 2324 C CA . LYS A 1 290 ? 2.665 0.528 14.782 1.00 89.06 290 LYS A CA 1
ATOM 2325 C C . LYS A 1 290 ? 2.528 -0.077 13.375 1.00 89.06 290 LYS A C 1
ATOM 2327 O O . LYS A 1 290 ? 3.474 -0.711 12.928 1.00 89.06 290 LYS A O 1
ATOM 2332 N N . LEU A 1 291 ? 1.396 0.113 12.686 1.00 89.44 291 LEU A N 1
ATOM 2333 C CA . LEU A 1 291 ? 1.244 -0.263 11.269 1.00 89.44 291 LEU A CA 1
ATOM 2334 C C . LEU A 1 291 ? 2.227 0.522 10.394 1.00 89.44 291 LEU A C 1
ATOM 2336 O O . LEU A 1 291 ? 2.950 -0.079 9.610 1.00 89.44 291 LEU A O 1
ATOM 2340 N N . PHE A 1 292 ? 2.312 1.836 10.595 1.00 88.62 292 PHE A N 1
ATOM 2341 C CA . PHE A 1 292 ? 3.214 2.722 9.851 1.00 88.62 292 PHE A CA 1
ATOM 2342 C C . PHE A 1 292 ? 4.674 2.703 10.341 1.00 88.62 292 PHE A C 1
ATOM 2344 O O . PHE A 1 292 ? 5.438 3.605 10.024 1.00 88.62 292 PHE A O 1
ATOM 2351 N N . VAL A 1 293 ? 5.065 1.699 11.131 1.00 87.81 293 VAL A N 1
ATOM 2352 C CA . VAL A 1 293 ? 6.473 1.378 11.437 1.00 87.81 293 VAL A CA 1
ATOM 2353 C C . VAL A 1 293 ? 6.940 0.171 10.618 1.00 87.81 293 VAL A C 1
ATOM 2355 O O . VAL A 1 293 ? 8.138 -0.051 10.498 1.00 87.81 293 VAL A O 1
ATOM 2358 N N . ASP A 1 294 ? 6.024 -0.636 10.071 1.00 88.44 294 ASP A N 1
ATOM 2359 C CA . ASP A 1 294 ? 6.414 -1.818 9.306 1.00 88.44 294 ASP A CA 1
ATOM 2360 C C . ASP A 1 294 ? 6.959 -1.422 7.929 1.00 88.44 294 ASP A C 1
ATOM 2362 O O . ASP A 1 294 ? 6.231 -0.865 7.103 1.00 88.44 294 ASP A O 1
ATOM 2366 N N . ASP A 1 295 ? 8.221 -1.773 7.669 1.00 87.44 295 ASP A N 1
ATOM 2367 C CA . ASP A 1 295 ? 8.919 -1.479 6.413 1.00 87.44 295 ASP A CA 1
ATOM 2368 C C . ASP A 1 295 ? 8.146 -1.953 5.175 1.00 87.44 295 ASP A C 1
ATOM 2370 O O . ASP A 1 295 ? 8.207 -1.315 4.129 1.00 87.44 295 ASP A O 1
ATOM 2374 N N . ASN A 1 296 ? 7.406 -3.068 5.256 1.00 88.06 296 ASN A N 1
ATOM 2375 C CA . ASN A 1 296 ? 6.667 -3.573 4.099 1.00 88.06 296 ASN A CA 1
ATOM 2376 C C . ASN A 1 296 ? 5.402 -2.756 3.824 1.00 88.06 296 ASN A C 1
ATOM 2378 O O . ASN A 1 296 ? 4.970 -2.697 2.678 1.00 88.06 296 ASN A O 1
ATOM 2382 N N . ILE A 1 297 ? 4.793 -2.160 4.854 1.00 89.56 297 ILE A N 1
ATOM 2383 C CA . ILE A 1 297 ? 3.637 -1.267 4.698 1.00 89.56 297 ILE A CA 1
ATOM 2384 C C . ILE A 1 297 ? 4.110 0.097 4.190 1.00 89.56 297 ILE A C 1
ATOM 2386 O O . ILE A 1 297 ? 3.498 0.641 3.272 1.00 89.56 297 ILE A O 1
ATOM 2390 N N . LEU A 1 298 ? 5.218 0.616 4.727 1.00 87.88 298 LEU A N 1
ATOM 2391 C CA . LEU A 1 298 ? 5.813 1.874 4.270 1.00 87.88 298 LEU A CA 1
ATOM 2392 C C . LEU A 1 298 ? 6.325 1.787 2.824 1.00 87.88 298 LEU A C 1
ATOM 2394 O O . LEU A 1 298 ? 6.010 2.674 2.042 1.00 87.88 298 LEU A O 1
ATOM 2398 N N . ASP A 1 299 ? 6.986 0.690 2.415 1.00 86.75 299 ASP A N 1
ATOM 2399 C CA . ASP A 1 299 ? 7.404 0.463 1.008 1.00 86.75 299 ASP A CA 1
ATOM 2400 C C . ASP A 1 299 ? 6.212 0.501 0.039 1.00 86.75 299 ASP A C 1
ATOM 2402 O O . ASP A 1 299 ? 6.392 0.774 -1.147 1.00 86.75 299 ASP A O 1
ATOM 2406 N N . VAL A 1 300 ? 4.997 0.204 0.522 1.00 88.56 300 VAL A N 1
ATOM 2407 C CA . VAL A 1 300 ? 3.778 0.352 -0.275 1.00 88.56 300 VAL A CA 1
ATOM 2408 C C . VAL A 1 300 ? 3.301 1.793 -0.303 1.00 88.56 300 VAL A C 1
ATOM 2410 O O . VAL A 1 300 ? 3.001 2.260 -1.385 1.00 88.56 300 VAL A O 1
ATOM 2413 N N . LEU A 1 301 ? 3.178 2.472 0.836 1.00 85.81 301 LEU A N 1
ATOM 2414 C CA . LEU A 1 301 ? 2.452 3.748 0.922 1.00 85.81 301 LEU A CA 1
ATOM 2415 C C . LEU A 1 301 ? 3.300 4.995 0.667 1.00 85.81 301 LEU A C 1
ATOM 2417 O O . LEU A 1 301 ? 2.773 5.963 0.135 1.00 85.81 301 LEU A O 1
ATOM 2421 N N . ASP A 1 302 ? 4.567 4.955 1.066 1.00 78.12 302 ASP A N 1
ATOM 2422 C CA . ASP A 1 302 ? 5.510 6.084 1.053 1.00 78.12 302 ASP A CA 1
ATOM 2423 C C . ASP A 1 302 ? 6.790 5.733 0.264 1.00 78.12 302 ASP A C 1
ATOM 2425 O O . ASP A 1 302 ? 7.797 6.429 0.288 1.00 78.12 302 ASP A O 1
ATOM 2429 N N . GLY A 1 303 ? 6.786 4.589 -0.427 1.00 72.69 303 GLY A N 1
ATOM 2430 C CA . GLY A 1 303 ? 7.911 4.134 -1.232 1.00 72.69 303 GLY A CA 1
ATOM 2431 C C . GLY A 1 303 ? 7.832 4.610 -2.683 1.00 72.69 303 GLY A C 1
ATOM 2432 O O . GLY A 1 303 ? 6.819 4.413 -3.359 1.00 72.69 303 GLY A O 1
ATOM 2433 N N . ASP A 1 304 ? 8.966 5.059 -3.228 1.00 78.81 304 ASP A N 1
ATOM 2434 C CA . ASP A 1 304 ? 9.129 5.408 -4.654 1.00 78.81 304 ASP A CA 1
ATOM 2435 C C . ASP A 1 304 ? 8.749 4.270 -5.618 1.00 78.81 304 ASP A C 1
ATOM 2437 O O . ASP A 1 304 ? 8.479 4.481 -6.802 1.00 78.81 304 ASP A O 1
ATOM 2441 N N . ARG A 1 305 ? 8.751 3.027 -5.125 1.00 82.69 305 ARG A N 1
ATOM 2442 C CA . ARG A 1 305 ? 8.563 1.814 -5.924 1.00 82.69 305 ARG A CA 1
ATOM 2443 C C . ARG A 1 305 ? 7.253 1.810 -6.705 1.00 82.69 305 ARG A C 1
ATOM 2445 O O . ARG A 1 305 ? 7.250 1.445 -7.879 1.00 82.69 305 ARG A O 1
ATOM 2452 N N . TYR A 1 306 ? 6.139 2.134 -6.058 1.00 85.06 306 TYR A N 1
ATOM 2453 C CA . TYR A 1 306 ? 4.819 2.077 -6.698 1.00 85.06 306 TYR A CA 1
ATOM 2454 C C . TYR A 1 306 ? 4.351 3.449 -7.190 1.00 85.06 306 TYR A C 1
ATOM 2456 O O . TYR A 1 306 ? 3.397 3.514 -7.964 1.00 85.06 306 TYR A O 1
ATOM 2464 N N . GLY A 1 307 ? 5.059 4.517 -6.802 1.00 81.75 307 GLY A N 1
ATOM 2465 C CA . GLY A 1 307 ? 4.783 5.886 -7.231 1.00 81.75 307 GLY A CA 1
ATOM 2466 C C . GLY A 1 307 ? 3.479 6.447 -6.669 1.00 81.75 307 GLY A C 1
ATOM 2467 O O . GLY A 1 307 ? 2.812 7.211 -7.359 1.00 81.75 307 GLY A O 1
ATOM 2468 N N . PHE A 1 308 ? 3.071 6.023 -5.469 1.00 88.31 308 PHE A N 1
ATOM 2469 C CA . PHE A 1 308 ? 1.939 6.642 -4.784 1.00 88.31 308 PHE A CA 1
ATOM 2470 C C . PHE A 1 308 ? 2.396 7.921 -4.076 1.00 88.31 308 PHE A C 1
ATOM 2472 O O . PHE A 1 308 ? 3.439 7.931 -3.433 1.00 88.31 308 PHE A O 1
ATOM 2479 N N . GLU A 1 309 ? 1.591 8.977 -4.170 1.00 85.56 309 GLU A N 1
ATOM 2480 C CA . GLU A 1 309 ? 1.803 10.256 -3.481 1.00 85.56 309 GLU A CA 1
ATOM 2481 C C . GLU A 1 309 ? 0.705 10.435 -2.425 1.00 85.56 309 GLU A C 1
ATOM 2483 O O . GLU A 1 309 ? -0.233 11.213 -2.595 1.00 85.56 309 GLU A O 1
ATOM 2488 N N . PHE A 1 310 ? 0.749 9.626 -1.365 1.00 89.56 310 PHE A N 1
ATOM 2489 C CA . PHE A 1 310 ? -0.298 9.631 -0.344 1.00 89.56 310 PHE A CA 1
ATOM 2490 C C . PHE A 1 310 ? -0.022 10.612 0.786 1.00 89.56 310 PHE A C 1
ATOM 2492 O O . PHE A 1 310 ? 1.058 10.642 1.365 1.00 89.56 310 PHE A O 1
ATOM 2499 N N . ASN A 1 311 ? -1.068 11.344 1.166 1.00 90.50 311 ASN A N 1
ATOM 2500 C CA . ASN A 1 311 ? -1.140 12.019 2.459 1.00 90.50 311 ASN A CA 1
ATOM 2501 C C . ASN A 1 311 ? -1.529 11.019 3.576 1.00 90.50 311 ASN A C 1
ATOM 2503 O O . ASN A 1 311 ? -1.902 9.865 3.315 1.00 90.50 311 ASN A O 1
ATOM 2507 N N . THR A 1 312 ? -1.495 11.446 4.843 1.00 90.62 312 THR A N 1
ATOM 2508 C CA . THR A 1 312 ? -1.867 10.577 5.984 1.00 90.62 312 THR A CA 1
ATOM 2509 C C . THR A 1 312 ? -3.297 10.046 5.855 1.00 90.62 312 THR A C 1
ATOM 2511 O O . THR A 1 312 ? -3.581 8.897 6.206 1.00 90.62 312 THR A O 1
ATOM 2514 N N . LYS A 1 313 ? -4.216 10.866 5.335 1.00 92.69 313 LYS A N 1
ATOM 2515 C CA . LYS A 1 313 ? -5.622 10.493 5.148 1.00 92.69 313 LYS A CA 1
ATOM 2516 C C . LYS A 1 313 ? -5.775 9.389 4.097 1.00 92.69 313 LYS A C 1
ATOM 2518 O O . LYS A 1 313 ? -6.501 8.427 4.334 1.00 92.69 313 LYS A O 1
ATOM 2523 N N . ASP A 1 314 ? -5.054 9.474 2.987 1.00 92.94 314 ASP A N 1
ATOM 2524 C CA . ASP A 1 314 ? -5.034 8.471 1.921 1.00 92.94 314 ASP A CA 1
ATOM 2525 C C . ASP A 1 314 ? -4.443 7.150 2.414 1.00 92.94 314 ASP A C 1
ATOM 2527 O O . ASP A 1 314 ? -4.993 6.083 2.142 1.00 92.94 314 ASP A O 1
ATOM 2531 N N . CYS A 1 315 ? -3.390 7.213 3.234 1.00 92.50 315 CYS A N 1
ATOM 2532 C CA . CYS A 1 315 ? -2.814 6.039 3.888 1.00 92.50 315 CYS A CA 1
ATOM 2533 C C . CYS A 1 315 ? -3.832 5.316 4.785 1.00 92.50 315 CYS A C 1
ATOM 2535 O O . CYS A 1 315 ? -3.925 4.084 4.773 1.00 92.50 315 CYS A O 1
ATOM 2537 N N . LEU A 1 316 ? -4.628 6.069 5.552 1.00 93.31 316 LEU A N 1
ATOM 2538 C CA . LEU A 1 316 ? -5.711 5.503 6.360 1.00 93.31 316 LEU A CA 1
ATOM 2539 C C . LEU A 1 316 ? -6.829 4.935 5.479 1.00 93.31 316 LEU A C 1
ATOM 2541 O O . LEU A 1 316 ? -7.280 3.819 5.732 1.00 93.31 316 LEU A O 1
ATOM 2545 N N . ASN A 1 317 ? -7.223 5.638 4.417 1.00 93.50 317 ASN A N 1
ATOM 2546 C CA . ASN A 1 317 ? -8.235 5.166 3.468 1.00 93.50 317 ASN A CA 1
ATOM 2547 C C . ASN A 1 317 ? -7.802 3.882 2.740 1.00 93.50 317 ASN A C 1
ATOM 2549 O O . ASN A 1 317 ? -8.623 2.995 2.509 1.00 93.50 317 ASN A O 1
ATOM 2553 N N . ALA A 1 318 ? -6.511 3.719 2.438 1.00 93.50 318 ALA A N 1
ATOM 2554 C CA . ALA A 1 318 ? -5.984 2.487 1.852 1.00 93.50 318 ALA A CA 1
ATOM 2555 C C . ALA A 1 318 ? -6.157 1.298 2.808 1.00 93.50 318 ALA A C 1
ATOM 2557 O O . ALA A 1 318 ? -6.565 0.209 2.393 1.00 93.50 318 ALA A O 1
ATOM 2558 N N . LEU A 1 319 ? -5.918 1.511 4.108 1.00 92.31 319 LEU A N 1
ATOM 2559 C CA . LEU A 1 319 ? -6.187 0.508 5.140 1.00 92.31 319 LEU A CA 1
ATOM 2560 C C . LEU A 1 319 ? -7.691 0.232 5.282 1.00 92.31 319 LEU A C 1
ATOM 2562 O O . LEU A 1 319 ? -8.077 -0.931 5.399 1.00 92.31 319 LEU A O 1
ATOM 2566 N N . VAL A 1 320 ? -8.541 1.263 5.235 1.00 92.19 320 VAL A N 1
ATOM 2567 C CA . VAL A 1 320 ? -10.009 1.117 5.248 1.00 92.19 320 VAL A CA 1
ATOM 2568 C C . VAL A 1 320 ? -10.468 0.209 4.109 1.00 92.19 320 VAL A C 1
ATOM 2570 O O . VAL A 1 320 ? -11.119 -0.806 4.369 1.00 92.19 320 VAL A O 1
ATOM 2573 N N . ASN A 1 321 ? -10.069 0.516 2.870 1.00 91.81 321 ASN A N 1
ATOM 2574 C CA . ASN A 1 321 ? -10.399 -0.288 1.693 1.00 91.81 321 ASN A CA 1
ATOM 2575 C C . ASN A 1 321 ? -9.912 -1.730 1.860 1.00 91.81 321 ASN A C 1
ATOM 2577 O O . ASN A 1 321 ? -10.681 -2.672 1.669 1.00 91.81 321 ASN A O 1
ATOM 2581 N N . TYR A 1 322 ? -8.677 -1.918 2.334 1.00 91.94 322 TYR A N 1
ATOM 2582 C CA . TYR A 1 322 ? -8.123 -3.246 2.580 1.00 91.94 322 TYR A CA 1
ATOM 2583 C C . TYR A 1 322 ? -8.953 -4.074 3.568 1.00 91.94 322 TYR A C 1
ATOM 2585 O O . TYR A 1 322 ? -9.257 -5.236 3.280 1.00 91.94 322 TYR A O 1
ATOM 2593 N N . TYR A 1 323 ? -9.332 -3.507 4.716 1.00 88.88 323 TYR A N 1
ATOM 2594 C CA . TYR A 1 323 ? -10.104 -4.225 5.735 1.00 88.88 323 TYR A CA 1
ATOM 2595 C C . TYR A 1 323 ? -11.584 -4.407 5.363 1.00 88.88 323 TYR A C 1
ATOM 2597 O O . TYR A 1 323 ? -12.210 -5.355 5.850 1.00 88.88 323 TYR A O 1
ATOM 2605 N N . ASN A 1 324 ? -12.134 -3.554 4.493 1.00 86.00 324 ASN A N 1
ATOM 2606 C CA . ASN A 1 324 ? -13.492 -3.688 3.966 1.00 86.00 324 ASN A CA 1
ATOM 2607 C C . ASN A 1 324 ? -13.583 -4.773 2.872 1.00 86.00 324 ASN A C 1
ATOM 2609 O O . ASN A 1 324 ? -14.505 -5.591 2.903 1.00 86.00 324 ASN A O 1
ATOM 2613 N N . GLU A 1 325 ? -12.616 -4.834 1.952 1.00 80.50 325 GLU A N 1
ATOM 2614 C CA . GLU A 1 325 ? -12.631 -5.759 0.807 1.00 80.50 325 GLU A CA 1
ATOM 2615 C C . GLU A 1 325 ? -12.120 -7.167 1.152 1.00 80.50 325 GLU A C 1
ATOM 2617 O O . GLU A 1 325 ? -12.655 -8.175 0.677 1.00 80.50 325 GLU A O 1
ATOM 2622 N N . ASN A 1 326 ? -11.107 -7.288 2.018 1.00 72.12 326 ASN A N 1
ATOM 2623 C CA . ASN A 1 326 ? -10.482 -8.582 2.290 1.00 72.12 326 ASN A CA 1
ATOM 2624 C C . ASN A 1 326 ? -11.214 -9.371 3.379 1.00 72.12 326 ASN A C 1
ATOM 2626 O O . ASN A 1 326 ? -10.924 -9.287 4.575 1.00 72.12 326 ASN A O 1
ATOM 2630 N N . SER A 1 327 ? -12.098 -10.271 2.947 1.00 57.41 327 SER A N 1
ATOM 2631 C CA . SER A 1 327 ? -12.828 -11.194 3.827 1.00 57.41 327 SER A CA 1
ATOM 2632 C C . SER A 1 327 ? -11.928 -12.105 4.681 1.00 57.41 327 SER A C 1
ATOM 2634 O O . SER A 1 327 ? -12.338 -12.529 5.760 1.00 57.41 327 SER A O 1
ATOM 2636 N N . ASN A 1 328 ? -10.683 -12.362 4.267 1.00 52.72 328 ASN A N 1
ATOM 2637 C CA . ASN A 1 328 ? -9.712 -13.158 5.027 1.00 52.72 328 ASN A CA 1
ATOM 2638 C C . ASN A 1 328 ? -9.019 -12.386 6.166 1.00 52.72 328 ASN A C 1
ATOM 2640 O O . ASN A 1 328 ? -8.531 -13.016 7.105 1.00 52.72 328 ASN A O 1
ATOM 2644 N N . ALA A 1 329 ? -9.034 -11.046 6.150 1.00 56.44 329 ALA A N 1
ATOM 2645 C CA . ALA A 1 329 ? -8.587 -10.226 7.283 1.00 56.44 329 ALA A CA 1
ATOM 2646 C C . ALA A 1 329 ? -9.551 -10.321 8.488 1.00 56.44 329 ALA A C 1
ATOM 2648 O O . ALA A 1 329 ? -9.250 -9.852 9.582 1.00 56.44 329 ALA A O 1
ATOM 2649 N N . LYS A 1 330 ? -10.713 -10.978 8.319 1.00 52.75 330 LYS A N 1
ATOM 2650 C CA . LYS A 1 330 ? -11.764 -11.102 9.341 1.00 52.75 330 LYS A CA 1
ATOM 2651 C C . LYS A 1 330 ? -11.381 -11.956 10.559 1.00 52.75 330 LYS A C 1
ATOM 2653 O O . LYS A 1 330 ? -12.052 -11.839 11.578 1.00 52.75 330 LYS A O 1
ATOM 2658 N N . LYS A 1 331 ? -10.346 -12.810 10.481 1.00 56.59 331 LYS A N 1
ATOM 2659 C CA . LYS A 1 331 ? -9.954 -13.720 11.588 1.00 56.59 331 LYS A CA 1
ATOM 2660 C C . LYS A 1 331 ? -8.756 -13.236 12.406 1.00 56.59 331 LYS A C 1
ATOM 2662 O O . LYS A 1 331 ? -8.673 -13.526 13.595 1.00 56.59 331 LYS A O 1
ATOM 2667 N N . ARG A 1 332 ? -7.822 -12.529 11.774 1.00 65.25 332 ARG A N 1
ATOM 2668 C CA . ARG A 1 332 ? -6.674 -11.873 12.406 1.00 65.25 332 ARG A CA 1
ATOM 2669 C C . ARG A 1 332 ? -6.483 -10.559 11.662 1.00 65.25 332 ARG A C 1
ATOM 2671 O O . ARG A 1 332 ? -6.487 -10.582 10.434 1.00 65.25 332 ARG A O 1
ATOM 2678 N N . LEU A 1 333 ? -6.360 -9.446 12.383 1.00 79.06 333 LEU A N 1
ATOM 2679 C CA . LEU A 1 333 ? -6.120 -8.107 11.831 1.00 79.06 333 LEU A CA 1
ATOM 2680 C C . LEU A 1 333 ? -4.712 -8.019 11.202 1.00 79.06 333 LEU A C 1
ATOM 2682 O O . LEU A 1 333 ? -3.822 -7.334 11.693 1.00 79.06 333 LEU A O 1
ATOM 2686 N N . THR A 1 334 ? -4.485 -8.793 10.147 1.00 86.81 334 THR A N 1
ATOM 2687 C CA . THR A 1 334 ? -3.213 -8.913 9.434 1.00 86.81 334 THR A CA 1
ATOM 2688 C C . THR A 1 334 ? -3.304 -8.225 8.086 1.00 86.81 334 THR A C 1
ATOM 2690 O O . THR A 1 334 ? -4.339 -8.318 7.414 1.00 86.81 334 THR A O 1
ATOM 2693 N N . VAL A 1 335 ? -2.197 -7.636 7.645 1.00 88.44 335 VAL A N 1
ATOM 2694 C CA . VAL A 1 335 ? -2.081 -6.998 6.332 1.00 88.44 335 VAL A CA 1
ATOM 2695 C C . VAL A 1 335 ? -1.256 -7.886 5.408 1.00 88.44 335 VAL A C 1
ATOM 2697 O O . VAL A 1 335 ? -0.092 -8.170 5.678 1.00 88.44 335 VAL A O 1
ATOM 2700 N N . LYS A 1 336 ? -1.864 -8.359 4.320 1.00 90.12 336 LYS A N 1
ATOM 2701 C CA . LYS A 1 336 ? -1.155 -9.012 3.218 1.00 90.12 336 LYS A CA 1
ATOM 2702 C C . LYS A 1 336 ? -0.743 -7.936 2.225 1.00 90.12 336 LYS A C 1
ATOM 2704 O O . LYS A 1 336 ? -1.606 -7.207 1.743 1.00 90.12 336 LYS A O 1
ATOM 2709 N N . ILE A 1 337 ? 0.541 -7.874 1.891 1.00 91.81 337 ILE A N 1
ATOM 2710 C CA . ILE A 1 337 ? 1.089 -6.765 1.100 1.00 91.81 337 ILE A CA 1
ATOM 2711 C C . ILE A 1 337 ? 0.516 -6.722 -0.317 1.00 91.81 337 ILE A C 1
ATOM 2713 O O . ILE A 1 337 ? 0.080 -5.669 -0.763 1.00 91.81 337 ILE A O 1
ATOM 2717 N N . ARG A 1 338 ? 0.433 -7.855 -1.018 1.00 91.38 338 ARG A N 1
ATOM 2718 C CA . ARG A 1 338 ? -0.087 -7.882 -2.395 1.00 91.38 338 ARG A CA 1
ATOM 2719 C C . ARG A 1 338 ? -1.536 -7.352 -2.531 1.00 91.38 338 ARG A C 1
ATOM 2721 O O . ARG A 1 338 ? -1.750 -6.440 -3.329 1.00 91.38 338 ARG A O 1
ATOM 2728 N N . PRO A 1 339 ? -2.529 -7.827 -1.749 1.00 90.94 339 PRO A N 1
ATOM 2729 C CA . PRO A 1 339 ? -3.860 -7.215 -1.759 1.00 90.94 339 PRO A CA 1
ATOM 2730 C C . PRO A 1 339 ? -3.852 -5.764 -1.270 1.00 90.94 339 PRO A C 1
ATOM 2732 O O . PRO A 1 339 ? -4.620 -4.955 -1.772 1.00 90.94 339 PRO A O 1
ATOM 2735 N N . PHE A 1 340 ? -2.972 -5.417 -0.326 1.00 92.62 340 PHE A N 1
ATOM 2736 C CA . PHE A 1 340 ? -2.861 -4.048 0.167 1.00 92.62 340 PHE A CA 1
ATOM 2737 C C . PHE A 1 340 ? -2.439 -3.063 -0.931 1.00 92.62 340 PHE A C 1
ATOM 2739 O O . PHE A 1 340 ? -3.104 -2.049 -1.101 1.00 92.62 340 PHE A O 1
ATOM 2746 N N . VAL A 1 341 ? -1.448 -3.417 -1.758 1.00 92.44 341 VAL A N 1
ATOM 2747 C CA . VAL A 1 341 ? -1.047 -2.636 -2.945 1.00 92.44 341 VAL A CA 1
ATOM 2748 C C . VAL A 1 341 ? -2.231 -2.390 -3.889 1.00 92.44 341 VAL A C 1
ATOM 2750 O O . VAL A 1 341 ? -2.383 -1.301 -4.437 1.00 92.44 341 VAL A O 1
ATOM 2753 N N . THR A 1 342 ? -3.100 -3.390 -4.060 1.00 91.00 342 THR A N 1
ATOM 2754 C CA . THR A 1 342 ? -4.294 -3.271 -4.912 1.00 91.00 342 THR A CA 1
ATOM 2755 C C . THR A 1 342 ? -5.302 -2.278 -4.324 1.00 91.00 342 THR A C 1
ATOM 2757 O O . THR A 1 342 ? -5.815 -1.423 -5.040 1.00 91.00 342 THR A O 1
ATOM 2760 N N . CYS A 1 343 ? -5.548 -2.332 -3.013 1.00 92.12 343 CYS A N 1
ATOM 2761 C CA . CYS A 1 343 ? -6.430 -1.379 -2.334 1.00 92.12 343 CYS A CA 1
ATOM 2762 C C . CYS A 1 343 ? -5.854 0.048 -2.348 1.00 92.12 343 CYS A C 1
ATOM 2764 O O . CYS A 1 343 ? -6.602 1.002 -2.556 1.00 92.12 343 CYS A O 1
ATOM 2766 N N . SER A 1 344 ? -4.533 0.193 -2.198 1.00 92.75 344 SER A N 1
ATOM 2767 C CA . SER A 1 344 ? -3.819 1.464 -2.369 1.00 92.75 344 SER A CA 1
ATOM 2768 C C . SER A 1 344 ? -4.026 2.037 -3.771 1.00 92.75 344 SER A C 1
ATOM 2770 O O . SER A 1 344 ? -4.387 3.202 -3.907 1.00 92.75 344 SER A O 1
ATOM 2772 N N . TYR A 1 345 ? -3.910 1.219 -4.820 1.00 92.50 345 TYR A N 1
ATOM 2773 C CA . TYR A 1 345 ? -4.177 1.664 -6.189 1.00 92.50 345 TYR A CA 1
ATOM 2774 C C . TYR A 1 345 ? -5.583 2.258 -6.364 1.00 92.50 345 TYR A C 1
ATOM 2776 O O . TYR A 1 345 ? -5.733 3.284 -7.029 1.00 92.50 345 TYR A O 1
ATOM 2784 N N . TYR A 1 346 ? -6.610 1.666 -5.750 1.00 91.19 346 TYR A N 1
ATOM 2785 C CA . TYR A 1 346 ? -7.967 2.212 -5.832 1.00 91.19 346 TYR A CA 1
ATOM 2786 C C . TYR A 1 346 ? -8.116 3.563 -5.127 1.00 91.19 346 TYR A C 1
ATOM 2788 O O . TYR A 1 346 ? -8.849 4.415 -5.625 1.00 91.19 346 TYR A O 1
ATOM 2796 N N . VAL A 1 347 ? -7.392 3.797 -4.027 1.00 91.69 347 VAL A N 1
ATOM 2797 C CA . VAL A 1 347 ? -7.335 5.125 -3.390 1.00 91.69 347 VAL A CA 1
ATOM 2798 C C . VAL A 1 347 ? -6.651 6.131 -4.312 1.00 91.69 347 VAL A C 1
ATOM 2800 O O . VAL A 1 347 ? -7.220 7.184 -4.589 1.00 91.69 347 VAL A O 1
ATOM 2803 N N . ALA A 1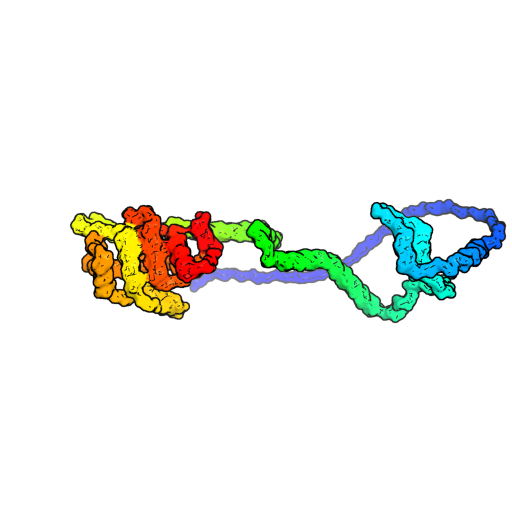 348 ? -5.489 5.777 -4.872 1.00 91.06 348 ALA A N 1
ATOM 2804 C CA . ALA A 1 348 ? -4.762 6.641 -5.805 1.00 91.06 348 ALA A CA 1
ATOM 2805 C C . ALA A 1 348 ? -5.622 7.031 -7.017 1.00 91.06 348 ALA A C 1
ATOM 2807 O O . ALA A 1 348 ? -5.678 8.196 -7.389 1.00 91.06 348 ALA A O 1
ATOM 2808 N N . ARG A 1 349 ? -6.358 6.072 -7.590 1.00 89.88 349 ARG A N 1
ATOM 2809 C CA . ARG A 1 349 ? -7.300 6.297 -8.699 1.00 89.88 349 ARG A CA 1
ATOM 2810 C C . ARG A 1 349 ? -8.518 7.133 -8.322 1.00 89.88 349 ARG A C 1
ATOM 2812 O O . ARG A 1 349 ? -9.082 7.787 -9.197 1.00 89.88 349 ARG A O 1
ATOM 2819 N N . GLY A 1 350 ? -8.947 7.063 -7.064 1.00 88.00 350 GLY A N 1
ATOM 2820 C CA . GLY A 1 350 ? -10.010 7.910 -6.530 1.00 88.00 350 GLY A CA 1
ATOM 2821 C C . GLY A 1 350 ? -9.594 9.380 -6.472 1.00 88.00 350 GLY A C 1
ATOM 2822 O O . GLY A 1 350 ? -10.413 10.246 -6.768 1.00 88.00 350 GLY A O 1
ATOM 2823 N N . ASN A 1 351 ? -8.321 9.644 -6.162 1.00 87.06 351 ASN A N 1
ATOM 2824 C CA . ASN A 1 351 ? -7.758 10.994 -6.101 1.00 87.06 351 ASN A CA 1
ATOM 2825 C C . ASN A 1 351 ? -7.334 11.515 -7.484 1.00 87.06 351 ASN A C 1
ATOM 2827 O O . ASN A 1 351 ? -7.626 12.660 -7.824 1.00 87.06 351 ASN A O 1
ATOM 2831 N N . ASP A 1 352 ? -6.693 10.673 -8.300 1.00 87.88 352 ASP A N 1
ATOM 2832 C CA . ASP A 1 352 ? -6.291 10.983 -9.672 1.00 87.88 352 ASP A CA 1
ATOM 2833 C C . ASP A 1 352 ? -6.821 9.942 -10.674 1.00 87.88 352 ASP A C 1
ATOM 2835 O O . ASP A 1 352 ? -6.299 8.834 -10.848 1.00 87.88 352 ASP A O 1
ATOM 2839 N N . SER A 1 353 ? -7.841 10.353 -11.427 1.00 85.56 353 SER A N 1
ATOM 2840 C CA . SER A 1 353 ? -8.435 9.558 -12.508 1.00 85.56 353 SER A CA 1
ATOM 2841 C C . SER A 1 353 ? -7.487 9.267 -13.680 1.00 85.56 353 SER A C 1
ATOM 2843 O O . SER A 1 353 ? -7.826 8.442 -14.529 1.00 85.56 353 SER A O 1
ATOM 2845 N N . ASN A 1 354 ? -6.305 9.885 -13.739 1.00 86.25 354 ASN A N 1
ATOM 2846 C CA . ASN A 1 354 ? -5.272 9.639 -14.745 1.00 86.25 354 ASN A CA 1
ATOM 2847 C C . ASN A 1 354 ? -4.054 8.885 -14.194 1.00 86.25 354 ASN A C 1
ATOM 2849 O O . ASN A 1 354 ? -3.083 8.699 -14.935 1.00 86.25 354 ASN A O 1
ATOM 2853 N N . PHE A 1 355 ? -4.115 8.397 -12.949 1.00 86.56 355 PHE A N 1
ATOM 2854 C CA . PHE A 1 355 ? -3.004 7.700 -12.307 1.00 86.56 355 PHE A CA 1
ATOM 2855 C C . PHE A 1 355 ? -2.487 6.536 -13.168 1.00 86.56 355 PHE A C 1
ATOM 2857 O O . PHE A 1 355 ? -3.230 5.605 -13.517 1.00 86.56 355 PHE A O 1
ATOM 2864 N N . LYS A 1 356 ? -1.199 6.593 -13.529 1.00 84.38 356 LYS A N 1
ATOM 2865 C CA . LYS A 1 356 ? -0.561 5.640 -14.444 1.00 84.38 356 LYS A CA 1
ATOM 2866 C C . LYS A 1 356 ? 0.125 4.521 -13.674 1.00 84.38 356 LYS A C 1
ATOM 2868 O O . LYS A 1 356 ? 1.051 4.745 -12.908 1.00 84.38 356 LYS A O 1
ATOM 2873 N N . LEU A 1 357 ? -0.268 3.290 -13.986 1.00 86.06 357 LEU A N 1
ATOM 2874 C CA . LEU A 1 357 ? 0.371 2.084 -13.469 1.00 86.06 357 LEU A CA 1
ATOM 2875 C C . LEU A 1 357 ? 1.820 1.969 -13.977 1.00 86.06 357 LEU A C 1
ATOM 2877 O O . LEU A 1 357 ? 2.043 1.784 -15.182 1.00 86.06 357 LEU A O 1
ATOM 2881 N N . ASN A 1 358 ? 2.789 2.017 -13.061 1.00 89.19 358 ASN A N 1
ATOM 2882 C CA . ASN A 1 358 ? 4.177 1.665 -13.352 1.00 89.19 358 ASN A CA 1
ATOM 2883 C C . ASN A 1 358 ? 4.359 0.128 -13.419 1.00 89.19 358 ASN A C 1
ATOM 2885 O O . ASN A 1 358 ? 3.450 -0.634 -13.081 1.00 89.19 358 ASN A O 1
ATOM 2889 N N . ASP A 1 359 ? 5.505 -0.346 -13.914 1.00 85.56 359 ASP A N 1
ATOM 2890 C CA . ASP A 1 359 ? 5.713 -1.785 -14.150 1.00 85.56 359 ASP A CA 1
ATOM 2891 C C . ASP A 1 359 ? 5.757 -2.602 -12.843 1.00 85.56 359 ASP A C 1
ATOM 2893 O O . ASP A 1 359 ? 5.232 -3.717 -12.803 1.00 85.56 359 ASP A O 1
ATOM 2897 N N . ASP A 1 360 ? 6.298 -2.034 -11.760 1.00 86.06 360 ASP A N 1
ATOM 2898 C CA . ASP A 1 360 ? 6.356 -2.681 -10.442 1.00 86.06 360 ASP A CA 1
ATOM 2899 C C . ASP A 1 360 ? 4.956 -2.837 -9.815 1.00 86.06 360 ASP A C 1
ATOM 2901 O O . ASP A 1 360 ? 4.639 -3.881 -9.240 1.00 86.06 360 ASP A O 1
ATOM 2905 N N . LEU A 1 361 ? 4.083 -1.840 -9.978 1.00 87.44 361 LEU A N 1
ATOM 2906 C CA . LEU A 1 361 ? 2.693 -1.867 -9.526 1.00 87.44 361 LEU A CA 1
ATOM 2907 C C . LEU A 1 361 ? 1.850 -2.847 -10.347 1.00 87.44 361 LEU A C 1
ATOM 2909 O O . LEU A 1 361 ? 1.093 -3.631 -9.776 1.00 87.44 361 LEU A O 1
ATOM 2913 N N . LYS A 1 362 ? 2.026 -2.878 -11.675 1.00 87.31 362 LYS A N 1
ATOM 2914 C CA . LYS A 1 362 ? 1.378 -3.893 -12.528 1.00 87.31 362 LYS A CA 1
ATOM 2915 C C . LYS A 1 362 ? 1.762 -5.300 -12.100 1.00 87.31 362 LYS A C 1
ATOM 2917 O O . LYS A 1 362 ? 0.892 -6.158 -11.987 1.00 87.31 362 LYS A O 1
ATOM 2922 N N . TYR A 1 363 ? 3.050 -5.524 -11.852 1.00 87.12 363 TYR A N 1
ATOM 2923 C CA . TYR A 1 363 ? 3.540 -6.809 -11.376 1.00 87.12 363 TYR A CA 1
ATOM 2924 C C . TYR A 1 363 ? 2.911 -7.187 -10.031 1.00 87.12 363 TYR A C 1
ATOM 2926 O O . TYR A 1 363 ? 2.433 -8.304 -9.864 1.00 87.12 363 TYR A O 1
ATOM 2934 N N . ALA A 1 364 ? 2.846 -6.249 -9.085 1.00 86.00 364 ALA A N 1
ATOM 2935 C CA . ALA A 1 364 ? 2.229 -6.500 -7.790 1.00 86.00 364 ALA A CA 1
ATOM 2936 C C . ALA A 1 364 ? 0.736 -6.861 -7.895 1.00 86.00 364 ALA A C 1
ATOM 2938 O O . ALA A 1 364 ? 0.284 -7.783 -7.216 1.00 86.00 364 ALA A O 1
ATOM 2939 N N . MET A 1 365 ? -0.020 -6.172 -8.752 1.00 85.25 365 MET A N 1
ATOM 2940 C CA . MET A 1 365 ? -1.465 -6.377 -8.890 1.00 85.25 365 MET A CA 1
ATOM 2941 C C . MET A 1 365 ? -1.838 -7.622 -9.706 1.00 85.25 365 MET A C 1
ATOM 2943 O O . MET A 1 365 ? -2.790 -8.311 -9.348 1.00 85.25 365 MET A O 1
ATOM 2947 N N . PHE A 1 366 ? -1.109 -7.908 -10.790 1.00 82.12 366 PHE A N 1
ATOM 2948 C CA . PHE A 1 366 ? -1.510 -8.906 -11.794 1.00 82.12 366 PHE A CA 1
ATOM 2949 C C . PHE A 1 366 ? -0.535 -10.080 -11.968 1.00 82.12 366 PHE A C 1
ATOM 2951 O O . PHE A 1 366 ? -0.878 -11.035 -12.664 1.00 82.12 366 PHE A O 1
ATOM 2958 N N . GLY A 1 367 ? 0.680 -9.995 -11.413 1.00 67.94 367 GLY A N 1
ATOM 2959 C CA . GLY A 1 367 ? 1.703 -11.048 -11.502 1.00 67.94 367 GLY A CA 1
ATOM 2960 C C . GLY A 1 367 ? 1.714 -11.992 -10.315 1.00 67.94 367 GLY A C 1
ATOM 2961 O O . GLY A 1 367 ? 0.667 -12.168 -9.658 1.00 67.94 367 GLY A O 1
#

Radius of gyration: 46.57 Å; chains: 1; bounding box: 86×42×136 Å